Protein AF-A0A2D4FRK0-F1 (afdb_monomer_lite)

Organism: Micrurus corallinus (NCBI:txid54390)

Radius of gyration: 29.86 Å; chains: 1; bounding box: 54×80×69 Å

InterPro domains:
  IPR005636 DTW [PF03942] (118-169)
  IPR051521 tRNA-uridine aminocarboxypropyltransferase 1/YIPF3 [PTHR15627] (81-185)

Structure (mmCIF, N/CA/C/O backbone):
data_AF-A0A2D4FRK0-F1
#
_entry.id   AF-A0A2D4FRK0-F1
#
loop_
_atom_site.group_PDB
_atom_site.id
_atom_site.type_symbol
_atom_site.label_atom_id
_atom_site.label_alt_id
_atom_site.label_comp_id
_atom_site.label_asym_id
_atom_site.label_entity_id
_atom_site.label_seq_id
_atom_site.pdbx_PDB_ins_code
_atom_site.Cartn_x
_atom_site.Cartn_y
_atom_site.Cartn_z
_atom_site.occupancy
_atom_site.B_iso_or_equiv
_atom_site.auth_seq_id
_atom_site.auth_comp_id
_atom_site.auth_asym_id
_atom_site.auth_atom_id
_atom_site.pdbx_PDB_model_num
ATOM 1 N N . VAL A 1 1 ? 25.980 -16.949 -34.218 1.00 42.03 1 VAL A N 1
ATOM 2 C CA . VAL A 1 1 ? 26.109 -15.859 -33.224 1.00 42.03 1 VAL A CA 1
ATOM 3 C C . VAL A 1 1 ? 25.152 -16.183 -32.094 1.00 42.03 1 VAL A C 1
ATOM 5 O O . VAL A 1 1 ? 23.954 -16.253 -32.327 1.00 42.03 1 VAL A O 1
ATOM 8 N N . HIS A 1 2 ? 25.694 -16.571 -30.943 1.00 32.00 2 HIS A N 1
ATOM 9 C CA . HIS A 1 2 ? 24.923 -16.976 -29.770 1.00 32.00 2 HIS A CA 1
ATOM 10 C C . HIS A 1 2 ? 24.373 -15.746 -29.040 1.00 32.00 2 HIS A C 1
ATOM 12 O O . HIS A 1 2 ? 25.085 -14.759 -28.890 1.00 32.00 2 HIS A O 1
ATOM 18 N N . GLY A 1 3 ? 23.139 -15.835 -28.549 1.00 37.16 3 GLY A N 1
ATOM 19 C CA . GLY A 1 3 ? 22.528 -14.849 -27.659 1.00 37.16 3 GLY A CA 1
ATOM 20 C C . GLY A 1 3 ? 21.412 -15.520 -26.872 1.00 37.16 3 GLY A C 1
ATOM 21 O O . GLY A 1 3 ? 20.252 -15.451 -27.256 1.00 37.16 3 GLY A O 1
ATOM 22 N N . GLY A 1 4 ? 21.794 -16.274 -25.839 1.00 30.88 4 GLY A N 1
ATOM 23 C CA . GLY A 1 4 ? 20.874 -17.029 -24.996 1.00 30.88 4 GLY A CA 1
ATOM 24 C C . GLY A 1 4 ? 20.054 -16.113 -24.090 1.00 30.88 4 GLY A C 1
ATOM 25 O O . GLY A 1 4 ? 20.612 -15.380 -23.277 1.00 30.88 4 GLY A O 1
ATOM 26 N N . GLY A 1 5 ? 18.730 -16.196 -24.208 1.00 33.09 5 GLY A N 1
ATOM 27 C CA . GLY A 1 5 ? 17.807 -15.724 -23.182 1.00 33.09 5 GLY A CA 1
ATOM 28 C C . GLY A 1 5 ? 17.840 -16.685 -21.995 1.00 33.09 5 GLY A C 1
ATOM 29 O O . GLY A 1 5 ? 17.686 -17.894 -22.165 1.00 33.09 5 GLY A O 1
ATOM 30 N N . ALA A 1 6 ? 18.081 -16.162 -20.796 1.00 38.69 6 ALA A N 1
ATOM 31 C CA . ALA A 1 6 ? 18.015 -16.944 -19.569 1.00 38.69 6 ALA A CA 1
ATOM 32 C C . ALA A 1 6 ? 16.543 -17.210 -19.194 1.00 38.69 6 ALA A C 1
ATOM 34 O O . ALA A 1 6 ? 15.786 -16.250 -19.040 1.00 38.69 6 ALA A O 1
ATOM 35 N N . PRO A 1 7 ? 16.113 -18.469 -18.999 1.00 43.44 7 PRO A N 1
ATOM 36 C CA . PRO A 1 7 ? 14.803 -18.758 -18.436 1.00 43.44 7 PRO A CA 1
ATOM 37 C C . PRO A 1 7 ? 14.861 -18.740 -16.899 1.00 43.44 7 PRO A C 1
ATOM 39 O O . PRO A 1 7 ? 15.736 -19.346 -16.277 1.00 43.44 7 PRO A O 1
ATOM 42 N N . CYS A 1 8 ? 13.896 -18.066 -16.270 1.00 37.34 8 CYS A N 1
ATOM 43 C CA . CYS A 1 8 ? 13.676 -18.110 -14.823 1.00 37.34 8 CYS A CA 1
ATOM 44 C C . CYS A 1 8 ? 13.101 -19.479 -14.417 1.00 37.34 8 CYS A C 1
ATOM 46 O O . CYS A 1 8 ? 11.891 -19.705 -14.457 1.00 37.34 8 CYS A O 1
ATOM 48 N N . SER A 1 9 ? 13.974 -20.407 -14.026 1.00 42.53 9 SER A N 1
ATOM 49 C CA . SER A 1 9 ? 13.608 -21.773 -13.637 1.00 42.53 9 SER A CA 1
ATOM 50 C C . SER A 1 9 ? 12.906 -21.842 -12.276 1.00 42.53 9 SER A C 1
ATOM 52 O O . SER A 1 9 ? 13.452 -21.440 -11.247 1.00 42.53 9 SER A O 1
ATOM 54 N N . ARG A 1 10 ? 11.711 -22.445 -12.254 1.00 42.16 10 ARG A N 1
ATOM 55 C CA . ARG A 1 10 ? 11.038 -22.944 -11.045 1.00 42.16 10 ARG A CA 1
ATOM 56 C C . ARG A 1 10 ? 11.511 -24.370 -10.717 1.00 42.16 10 ARG A C 1
ATOM 58 O O . ARG A 1 10 ? 11.400 -25.254 -11.556 1.00 42.16 10 ARG A O 1
ATOM 65 N N . GLY A 1 11 ? 11.881 -24.601 -9.452 1.00 34.00 11 GLY A N 1
ATOM 66 C CA . GLY A 1 11 ? 11.721 -25.889 -8.756 1.00 34.00 11 GLY A CA 1
ATOM 67 C C . GLY A 1 11 ? 12.973 -26.759 -8.552 1.00 34.00 11 GLY A C 1
ATOM 68 O O . GLY A 1 11 ? 13.731 -27.010 -9.479 1.00 34.00 11 GLY A O 1
ATOM 69 N N . GLY A 1 12 ? 13.124 -27.309 -7.335 1.00 30.47 12 GLY A N 1
ATOM 70 C CA . GLY A 1 12 ? 13.925 -28.522 -7.101 1.00 30.47 12 GLY A CA 1
ATOM 71 C C . GLY A 1 12 ? 14.739 -28.562 -5.806 1.00 30.47 12 GLY A C 1
ATOM 72 O O . GLY A 1 12 ? 15.803 -27.967 -5.708 1.00 30.47 12 GLY A O 1
ATOM 73 N N . ARG A 1 13 ? 14.260 -29.332 -4.822 1.00 41.91 13 ARG A N 1
ATOM 74 C CA . ARG A 1 13 ? 14.912 -29.628 -3.533 1.00 41.91 13 ARG A CA 1
ATOM 75 C C . ARG A 1 13 ? 16.250 -30.353 -3.727 1.00 41.91 13 ARG A C 1
ATOM 77 O O . ARG A 1 13 ? 16.292 -31.344 -4.449 1.00 41.91 13 ARG A O 1
ATOM 84 N N . ARG A 1 14 ? 17.280 -29.990 -2.953 1.00 37.75 14 ARG A N 1
ATOM 85 C CA . ARG A 1 14 ? 18.375 -30.906 -2.580 1.00 37.75 14 ARG A CA 1
ATOM 86 C C . ARG A 1 14 ? 18.745 -30.734 -1.105 1.00 37.75 14 ARG A C 1
ATOM 88 O O . ARG A 1 14 ? 19.059 -29.641 -0.653 1.00 37.75 14 ARG A O 1
ATOM 95 N N . ARG A 1 15 ? 18.670 -31.847 -0.367 1.00 38.44 15 ARG A N 1
ATOM 96 C CA . ARG A 1 15 ? 19.315 -32.065 0.935 1.00 38.44 15 ARG A CA 1
ATOM 97 C C . ARG A 1 15 ? 20.827 -32.210 0.720 1.00 38.44 15 ARG A C 1
ATOM 99 O O . ARG A 1 15 ? 21.209 -32.951 -0.179 1.00 38.44 15 ARG A O 1
ATOM 106 N N . ALA A 1 16 ? 21.640 -31.626 1.598 1.00 33.53 16 ALA A N 1
ATOM 107 C CA . ALA A 1 16 ? 22.938 -32.163 2.034 1.00 33.53 16 ALA A CA 1
ATOM 108 C C . ALA A 1 16 ? 23.371 -31.401 3.307 1.00 33.53 16 ALA A C 1
ATOM 110 O O . ALA A 1 16 ? 23.399 -30.178 3.301 1.00 33.53 16 ALA A O 1
ATOM 111 N N . ILE A 1 17 ? 23.351 -32.059 4.469 1.00 40.22 17 ILE A N 1
ATOM 112 C CA . ILE A 1 17 ? 24.496 -32.650 5.198 1.00 40.22 17 ILE A CA 1
ATOM 113 C C . ILE A 1 17 ? 25.170 -31.637 6.141 1.00 40.22 17 ILE A C 1
ATOM 115 O O . ILE A 1 17 ? 25.718 -30.619 5.739 1.00 40.22 17 ILE A O 1
ATOM 119 N N . LEU A 1 18 ? 25.070 -31.969 7.432 1.00 35.56 18 LEU A N 1
ATOM 120 C CA . LEU A 1 18 ? 25.587 -31.254 8.593 1.00 35.56 18 LEU A CA 1
ATOM 121 C C . LEU A 1 18 ? 27.119 -31.175 8.584 1.00 35.56 18 LEU A C 1
ATOM 123 O O . LEU A 1 18 ? 27.783 -32.208 8.607 1.00 35.56 18 LEU A O 1
ATOM 127 N N . ALA A 1 19 ? 27.663 -29.965 8.712 1.00 39.03 19 ALA A N 1
ATOM 128 C CA . ALA A 1 19 ? 29.008 -29.737 9.232 1.00 39.03 19 ALA A CA 1
ATOM 129 C C . ALA A 1 19 ? 28.882 -29.052 10.603 1.00 39.03 19 ALA A C 1
ATOM 131 O O . ALA A 1 19 ? 28.401 -27.924 10.713 1.00 39.03 19 ALA A O 1
ATOM 132 N N . ARG A 1 20 ? 29.250 -29.776 11.668 1.00 38.97 20 ARG A N 1
ATOM 133 C CA . ARG A 1 20 ? 29.278 -29.285 13.053 1.00 38.97 20 ARG A CA 1
ATOM 134 C C . ARG A 1 20 ? 30.524 -28.412 13.243 1.00 38.97 20 ARG A C 1
ATOM 136 O O . ARG A 1 20 ? 31.629 -28.938 13.279 1.00 38.97 20 ARG A O 1
ATOM 143 N N . GLY A 1 21 ? 30.343 -27.098 13.367 1.00 37.66 21 GLY A N 1
ATOM 144 C CA . GLY A 1 21 ? 31.362 -26.179 13.891 1.00 37.66 21 GLY A CA 1
ATOM 145 C C . GLY A 1 21 ? 31.253 -26.048 15.421 1.00 37.66 21 GLY A C 1
ATOM 146 O O . GLY A 1 21 ? 30.155 -26.230 15.956 1.00 37.66 21 GLY A O 1
ATOM 147 N N . PRO A 1 22 ? 32.352 -25.766 16.145 1.00 42.38 22 PRO A N 1
ATOM 148 C CA . PRO A 1 22 ? 32.356 -25.762 17.604 1.00 42.38 22 PRO A CA 1
ATOM 149 C C . PRO A 1 22 ? 31.582 -24.574 18.190 1.00 42.38 22 PRO A C 1
ATOM 151 O O . PRO A 1 22 ? 31.567 -23.466 17.649 1.00 42.38 22 PRO A O 1
ATOM 154 N N . ALA A 1 23 ? 30.934 -24.844 19.324 1.00 38.03 23 ALA A N 1
ATOM 155 C CA . ALA A 1 23 ? 30.128 -23.914 20.097 1.00 38.03 23 ALA A CA 1
ATOM 156 C C . ALA A 1 23 ? 30.960 -22.706 20.554 1.00 38.03 23 ALA A C 1
ATOM 158 O O . ALA A 1 23 ? 31.943 -22.844 21.278 1.00 38.03 23 ALA A O 1
ATOM 159 N N . ARG A 1 24 ? 30.551 -21.504 20.135 1.00 41.31 24 ARG A N 1
ATOM 160 C CA . ARG A 1 24 ? 31.150 -20.249 20.590 1.00 41.31 24 ARG A CA 1
ATOM 161 C C . ARG A 1 24 ? 30.510 -19.854 21.916 1.00 41.31 24 ARG A C 1
ATOM 163 O O . ARG A 1 24 ? 29.337 -19.489 21.978 1.00 41.31 24 ARG A O 1
ATOM 170 N N . GLU A 1 25 ? 31.303 -19.984 22.964 1.00 36.41 25 GLU A N 1
ATOM 171 C CA . GLU A 1 25 ? 30.957 -19.708 24.349 1.00 36.41 25 GLU A CA 1
ATOM 172 C C . GLU A 1 25 ? 30.476 -18.262 24.545 1.00 36.41 25 GLU A C 1
ATOM 174 O O . GLU A 1 25 ? 31.080 -17.294 24.069 1.00 36.41 25 GLU A O 1
ATOM 179 N N . ARG A 1 26 ? 29.329 -18.133 25.217 1.00 37.47 26 ARG A N 1
ATOM 180 C CA . ARG A 1 26 ? 28.663 -16.865 25.516 1.00 37.47 26 ARG A CA 1
ATOM 181 C C . ARG A 1 26 ? 29.446 -16.143 26.613 1.00 37.47 26 ARG A C 1
ATOM 183 O O . ARG A 1 26 ? 29.398 -16.552 27.767 1.00 37.47 26 ARG A O 1
ATOM 190 N N . ARG A 1 27 ? 30.131 -15.046 26.275 1.00 39.50 27 ARG A N 1
ATOM 191 C CA . ARG A 1 27 ? 30.640 -14.095 27.278 1.00 39.50 27 ARG A CA 1
ATOM 192 C C . ARG A 1 27 ? 29.516 -13.150 27.723 1.00 39.50 27 ARG A C 1
ATOM 194 O O . ARG A 1 27 ? 28.877 -12.556 26.853 1.00 39.50 27 ARG A O 1
ATOM 201 N N . PRO A 1 28 ? 29.297 -12.953 29.034 1.00 39.94 28 PRO A N 1
ATOM 202 C CA . PRO A 1 28 ? 28.416 -11.907 29.537 1.00 39.94 28 PRO A CA 1
ATOM 203 C C . PRO A 1 28 ? 29.107 -10.542 29.411 1.00 39.94 28 PRO A C 1
ATOM 205 O O . PRO A 1 28 ? 30.157 -10.312 30.009 1.00 39.94 28 PRO A O 1
ATOM 208 N N . CYS A 1 29 ? 28.517 -9.617 28.654 1.00 38.78 29 CYS A N 1
ATOM 209 C CA . CYS A 1 29 ? 28.892 -8.206 28.709 1.00 38.78 29 CYS A CA 1
ATOM 210 C C . CYS A 1 29 ? 28.167 -7.548 29.885 1.00 38.78 29 CYS A C 1
ATOM 212 O O . CYS A 1 29 ? 27.071 -7.021 29.732 1.00 38.78 29 CYS A O 1
ATOM 214 N N . ASN A 1 30 ? 28.800 -7.577 31.057 1.00 40.31 30 ASN A N 1
ATOM 215 C CA . ASN A 1 30 ? 28.496 -6.651 32.138 1.00 40.31 30 ASN A CA 1
ATOM 216 C C . ASN A 1 30 ? 29.380 -5.412 31.930 1.00 40.31 30 ASN A C 1
ATOM 218 O O . ASN A 1 30 ? 30.581 -5.452 32.197 1.00 40.31 30 ASN A O 1
ATOM 222 N N . ARG A 1 31 ? 28.824 -4.338 31.365 1.00 40.59 31 ARG A N 1
ATOM 223 C CA . ARG A 1 31 ? 29.500 -3.037 31.312 1.00 40.59 31 ARG A CA 1
ATOM 224 C C . ARG A 1 31 ? 28.503 -1.949 31.664 1.00 40.59 31 ARG A C 1
ATOM 226 O O . ARG A 1 31 ? 27.799 -1.421 30.811 1.00 40.59 31 ARG A O 1
ATOM 233 N N . SER A 1 32 ? 28.460 -1.659 32.954 1.00 39.03 32 SER A N 1
ATOM 234 C CA . SER A 1 32 ? 27.875 -0.467 33.546 1.00 39.03 32 SER A CA 1
ATOM 235 C C . SER A 1 32 ? 28.422 0.765 32.815 1.00 39.03 32 SER A C 1
ATOM 237 O O . SER A 1 32 ? 29.628 1.020 32.848 1.00 39.03 32 SER A O 1
ATOM 239 N N . LEU A 1 33 ? 27.557 1.501 32.114 1.00 41.84 33 LEU A N 1
ATOM 240 C CA . LEU A 1 33 ? 27.869 2.849 31.644 1.00 41.84 33 LEU A CA 1
ATOM 241 C C . LEU A 1 33 ? 27.748 3.806 32.841 1.00 41.84 33 LEU A C 1
ATOM 243 O O . LEU A 1 33 ? 26.679 3.852 33.450 1.00 41.84 33 LEU A O 1
ATOM 247 N N . PRO A 1 34 ? 28.786 4.584 33.185 1.00 41.75 34 PRO A N 1
ATOM 248 C CA . PRO A 1 34 ? 28.622 5.693 34.106 1.00 41.75 34 PRO A CA 1
ATOM 249 C C . PRO A 1 34 ? 27.876 6.842 33.415 1.00 41.75 34 PRO A C 1
ATOM 251 O O . PRO A 1 34 ? 28.152 7.198 32.268 1.00 41.75 34 PRO A O 1
ATOM 254 N N . HIS A 1 35 ? 26.919 7.403 34.150 1.00 37.47 35 HIS A N 1
ATOM 255 C CA . HIS A 1 35 ? 26.173 8.607 33.816 1.00 37.47 35 HIS A CA 1
ATOM 256 C C . HIS A 1 35 ? 27.123 9.773 33.498 1.00 37.47 35 HIS A C 1
ATOM 258 O O . HIS A 1 35 ? 27.886 10.216 34.354 1.00 37.47 35 HIS A O 1
ATOM 264 N N . LEU A 1 36 ? 27.044 10.297 32.274 1.00 36.97 36 LEU A N 1
ATOM 265 C CA . LEU A 1 36 ? 27.596 11.601 31.920 1.00 36.97 36 LEU A CA 1
ATOM 266 C C . LEU A 1 36 ? 26.612 12.675 32.395 1.00 36.97 36 LEU A C 1
ATOM 268 O O . LEU A 1 36 ? 25.530 12.840 31.836 1.00 36.97 36 LEU A O 1
ATOM 272 N N . HIS A 1 37 ? 26.993 13.368 33.464 1.00 41.59 37 HIS A N 1
ATOM 273 C CA . HIS A 1 37 ? 26.375 14.616 33.897 1.00 41.59 37 HIS A CA 1
ATOM 274 C C . HIS A 1 37 ? 26.663 15.712 32.851 1.00 41.59 37 HIS A C 1
ATOM 276 O O . HIS A 1 37 ? 27.805 15.805 32.394 1.00 41.59 37 HIS A O 1
ATOM 282 N N . PRO A 1 38 ? 25.693 16.568 32.486 1.00 40.41 38 PRO A N 1
ATOM 283 C CA . PRO A 1 38 ? 25.978 17.777 31.725 1.00 40.41 38 PRO A CA 1
ATOM 284 C C . PRO A 1 38 ? 26.815 18.720 32.591 1.00 40.41 38 PRO A C 1
ATOM 286 O O . PRO A 1 38 ? 26.399 19.118 33.680 1.00 40.41 38 PRO A O 1
ATOM 289 N N . SER A 1 39 ? 28.007 19.056 32.115 1.00 39.25 39 SER A N 1
ATOM 290 C CA . SER A 1 39 ? 28.832 20.128 32.651 1.00 39.25 39 SER A CA 1
ATOM 291 C C . SER A 1 39 ? 28.091 21.458 32.506 1.00 39.25 39 SER A C 1
ATOM 293 O O . SER A 1 39 ? 27.778 21.899 31.401 1.00 39.25 39 SER A O 1
ATOM 295 N N . SER A 1 40 ? 27.800 22.092 33.640 1.00 43.66 40 SER A N 1
ATOM 296 C CA . SER A 1 40 ? 27.302 23.463 33.716 1.00 43.66 40 SER A CA 1
ATOM 297 C C . SER A 1 40 ? 28.264 24.424 32.997 1.00 43.66 40 SER A C 1
ATOM 299 O O . SER A 1 40 ? 29.479 24.289 33.168 1.00 43.66 40 SER A O 1
ATOM 301 N N . PRO A 1 41 ? 27.775 25.410 32.227 1.00 45.56 41 PRO A N 1
ATOM 302 C CA . PRO A 1 41 ? 28.634 26.467 31.707 1.00 45.56 41 PRO A CA 1
ATOM 303 C C . PRO A 1 41 ? 29.147 27.351 32.861 1.00 45.56 41 PRO A C 1
ATOM 305 O O . PRO A 1 41 ? 28.403 27.596 33.817 1.00 45.56 41 PRO A O 1
ATOM 308 N N . PRO A 1 42 ? 30.399 27.841 32.804 1.00 43.09 42 PRO A N 1
ATOM 309 C CA . PRO A 1 42 ? 30.907 28.775 33.799 1.00 43.09 42 PRO A CA 1
ATOM 310 C C . PRO A 1 42 ? 30.145 30.102 33.706 1.00 43.09 42 PRO A C 1
ATOM 312 O O . PRO A 1 42 ? 29.922 30.632 32.616 1.00 43.09 42 PRO A O 1
ATOM 315 N N . ALA A 1 43 ? 29.743 30.639 34.857 1.00 44.12 43 ALA A N 1
ATOM 316 C CA . ALA A 1 43 ? 29.145 31.963 34.951 1.00 44.12 43 ALA A CA 1
ATOM 317 C C . ALA A 1 43 ? 30.188 33.039 34.588 1.00 44.12 43 ALA A C 1
ATOM 319 O O . ALA A 1 43 ? 31.262 33.046 35.196 1.00 44.12 43 ALA A O 1
ATOM 320 N N . PRO A 1 44 ? 29.906 33.962 33.650 1.00 48.19 44 PRO A N 1
ATOM 321 C CA . PRO A 1 44 ? 30.744 35.131 33.457 1.00 48.19 44 PRO A CA 1
ATOM 322 C C . PRO A 1 44 ? 30.405 36.175 34.525 1.00 48.19 44 PRO A C 1
ATOM 324 O O . PRO A 1 44 ? 29.292 36.692 34.613 1.00 48.19 44 PRO A O 1
ATOM 327 N N . ASN A 1 45 ? 31.399 36.466 35.350 1.00 48.78 45 ASN A N 1
ATOM 328 C CA . ASN A 1 45 ? 31.503 37.696 36.112 1.00 48.78 45 ASN A CA 1
ATOM 329 C C . ASN A 1 45 ? 31.783 38.886 35.173 1.00 48.78 45 ASN A C 1
ATOM 331 O O . ASN A 1 45 ? 32.361 38.715 34.104 1.00 48.78 45 ASN A O 1
ATOM 335 N N . ALA A 1 46 ? 31.428 40.083 35.648 1.00 44.19 46 ALA A N 1
ATOM 336 C CA . ALA A 1 46 ? 31.732 41.421 35.123 1.00 44.19 46 ALA A CA 1
ATOM 337 C C . ALA A 1 46 ? 30.540 42.173 34.511 1.00 44.19 46 ALA A C 1
ATOM 339 O O . ALA A 1 46 ? 30.137 42.026 33.357 1.00 44.19 46 ALA A O 1
ATOM 340 N N . GLU A 1 47 ? 30.019 43.041 35.367 1.00 52.09 47 GLU A N 1
ATOM 341 C CA . GLU A 1 47 ? 29.095 44.126 35.104 1.00 52.09 47 GLU A CA 1
ATOM 342 C C . GLU A 1 47 ? 29.746 45.194 34.198 1.00 52.09 47 GLU A C 1
ATOM 344 O O . GLU A 1 47 ? 30.951 45.431 34.260 1.00 52.09 47 GLU A O 1
ATOM 349 N N . SER A 1 48 ? 28.917 45.890 33.407 1.00 62.41 48 SER A N 1
ATOM 350 C CA . SER A 1 48 ? 29.198 47.145 32.671 1.00 62.41 48 SER A CA 1
ATOM 351 C C . SER A 1 48 ? 29.966 47.096 31.330 1.00 62.41 48 SER A C 1
ATOM 353 O O . SER A 1 48 ? 30.971 47.771 31.140 1.00 62.41 48 SER A O 1
ATOM 355 N N . GLY A 1 49 ? 29.416 46.401 30.323 1.00 57.19 49 GLY A N 1
ATOM 356 C CA . GLY A 1 49 ? 29.836 46.546 28.917 1.00 57.19 49 GLY A CA 1
ATOM 357 C C . GLY A 1 49 ? 28.663 46.767 27.937 1.00 57.19 49 GLY A C 1
ATOM 358 O O . GLY A 1 49 ? 27.544 46.350 28.245 1.00 57.19 49 GLY A O 1
ATOM 359 N N . PRO A 1 50 ? 28.886 47.361 26.739 1.00 57.84 50 PRO A N 1
ATOM 360 C CA . PRO A 1 50 ? 27.850 47.589 25.710 1.00 57.84 50 PRO A CA 1
ATOM 361 C C . PRO A 1 50 ? 27.109 46.311 25.279 1.00 57.84 50 PRO A C 1
ATOM 363 O O . PRO A 1 50 ? 25.934 46.346 24.914 1.00 57.84 50 PRO A O 1
ATOM 366 N N . TRP A 1 51 ? 27.781 45.163 25.391 1.00 51.84 51 TRP A N 1
ATOM 367 C CA . TRP A 1 51 ? 27.233 43.837 25.113 1.00 51.84 51 TRP A CA 1
ATOM 368 C C . TRP A 1 51 ? 26.076 43.450 26.054 1.00 51.84 51 TRP A C 1
ATOM 370 O O . TRP A 1 51 ? 25.180 42.715 25.648 1.00 51.84 51 TRP A O 1
ATOM 380 N N . ALA A 1 52 ? 26.032 43.979 27.284 1.00 60.53 52 ALA A N 1
ATOM 381 C CA . ALA A 1 52 ? 24.959 43.692 28.238 1.00 60.53 52 ALA A CA 1
ATOM 382 C C . ALA A 1 52 ? 23.630 44.351 27.828 1.00 60.53 52 ALA A C 1
ATOM 384 O O . ALA A 1 52 ? 22.557 43.820 28.116 1.00 60.53 52 ALA A O 1
ATOM 385 N N . LEU A 1 53 ? 23.688 45.496 27.139 1.00 67.00 53 LEU A N 1
ATOM 386 C CA . LEU A 1 53 ? 22.517 46.159 26.560 1.00 67.00 53 LEU A CA 1
ATOM 387 C C . LEU A 1 53 ? 21.990 45.388 25.346 1.00 67.00 53 LEU A C 1
ATOM 389 O O . LEU A 1 53 ? 20.784 45.182 25.247 1.00 67.00 53 LEU A O 1
ATOM 393 N N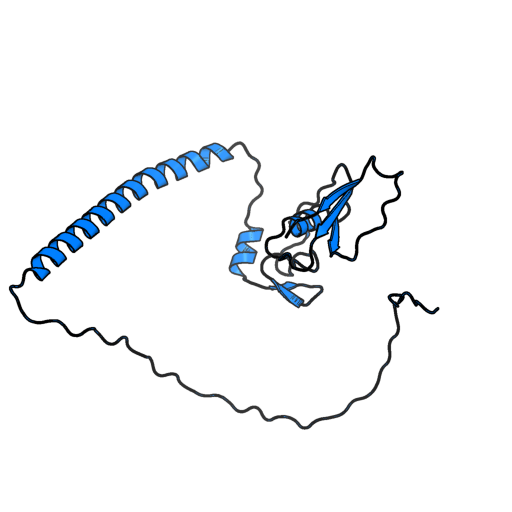 . LEU A 1 54 ? 22.885 44.893 24.486 1.00 65.00 54 LEU A N 1
ATOM 394 C CA . LEU A 1 54 ? 22.516 44.054 23.342 1.00 65.00 54 LEU A CA 1
ATOM 395 C C . LEU A 1 54 ? 21.885 42.729 23.790 1.00 65.00 54 LEU A C 1
ATOM 397 O O . LEU A 1 54 ? 20.800 42.397 23.324 1.00 65.00 54 LEU A O 1
ATOM 401 N N 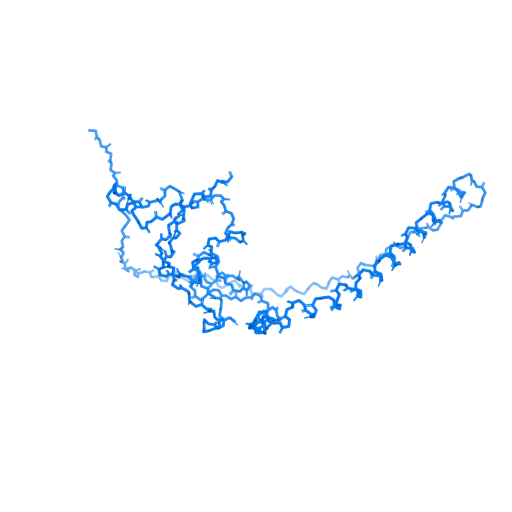. CYS A 1 55 ? 22.464 42.054 24.790 1.00 61.03 55 CYS A N 1
ATOM 402 C CA . CYS A 1 55 ? 21.861 40.863 25.398 1.00 61.03 55 CYS A CA 1
ATOM 403 C C . CYS A 1 55 ? 20.466 41.149 25.974 1.00 61.03 55 CYS A C 1
ATOM 405 O O . CYS A 1 55 ? 19.547 40.356 25.794 1.00 61.03 55 CYS A O 1
ATOM 407 N N . LYS A 1 56 ? 20.265 42.287 26.654 1.00 74.00 56 LYS A N 1
ATOM 408 C CA . LYS A 1 56 ? 18.944 42.657 27.195 1.00 74.00 56 LYS A CA 1
ATOM 409 C C . LYS A 1 56 ? 17.916 42.926 26.093 1.00 74.00 56 LYS A C 1
ATOM 411 O O . LYS A 1 56 ? 16.762 42.535 26.254 1.00 74.00 56 LYS A O 1
ATOM 416 N N . ILE A 1 57 ? 18.315 43.565 24.992 1.00 75.06 57 ILE A N 1
ATOM 417 C CA . ILE A 1 57 ? 17.443 43.815 23.834 1.00 75.06 57 ILE A CA 1
ATOM 418 C C . ILE A 1 57 ? 17.063 42.493 23.161 1.00 75.06 57 ILE A C 1
ATOM 420 O O . ILE A 1 57 ? 15.885 42.259 22.904 1.00 75.06 57 ILE A O 1
ATOM 424 N N . GLU A 1 58 ? 18.026 41.599 22.956 1.00 69.75 58 GLU A N 1
ATOM 425 C CA . GLU A 1 58 ? 17.811 40.296 22.324 1.00 69.75 58 GLU A CA 1
ATOM 426 C C . GLU A 1 58 ? 16.955 39.363 23.193 1.00 69.75 58 GLU A C 1
ATOM 428 O O . GLU A 1 58 ? 16.056 38.687 22.692 1.00 69.75 58 GLU A O 1
ATOM 433 N N . ILE A 1 59 ? 17.145 39.387 24.518 1.00 76.31 59 ILE A N 1
ATOM 434 C CA . ILE A 1 59 ? 16.276 38.683 25.471 1.00 76.31 59 ILE A CA 1
ATOM 435 C C . ILE A 1 59 ? 14.852 39.247 25.416 1.00 76.31 59 ILE A C 1
ATOM 437 O O . ILE A 1 59 ? 13.898 38.471 25.404 1.00 76.31 59 ILE A O 1
ATOM 441 N N . LYS A 1 60 ? 14.686 40.574 25.348 1.00 78.25 60 LYS A N 1
ATOM 442 C CA . LYS A 1 60 ? 13.364 41.213 25.306 1.00 78.25 60 LYS A CA 1
ATOM 443 C C . LYS A 1 60 ? 12.636 40.932 23.988 1.00 78.25 60 LYS A C 1
ATOM 445 O O . LYS A 1 60 ? 11.477 40.536 24.029 1.00 78.25 60 LYS A O 1
ATOM 450 N N . MET A 1 61 ? 13.328 41.017 22.848 1.00 69.50 61 MET A N 1
ATOM 451 C CA . MET A 1 61 ? 12.784 40.621 21.543 1.00 69.50 61 MET A CA 1
ATOM 452 C C . MET A 1 61 ? 12.407 39.135 21.516 1.00 69.50 61 MET A C 1
ATOM 454 O O . MET A 1 61 ? 11.318 38.800 21.065 1.00 69.50 61 MET A O 1
ATOM 458 N N . ASN A 1 62 ? 13.237 38.240 22.063 1.00 68.75 62 ASN A N 1
ATOM 459 C CA . ASN A 1 62 ? 12.910 36.812 22.148 1.00 68.75 62 ASN A CA 1
ATOM 460 C C . ASN A 1 62 ? 11.734 36.518 23.091 1.00 68.75 62 ASN A C 1
ATOM 462 O O . ASN A 1 62 ? 10.946 35.611 22.825 1.00 68.75 62 ASN A O 1
ATOM 466 N N . GLN A 1 63 ? 11.585 37.267 24.186 1.00 71.25 63 GLN A N 1
ATOM 467 C CA . GLN A 1 63 ? 10.426 37.158 25.077 1.00 71.25 63 GLN A CA 1
ATOM 468 C C . GLN A 1 63 ? 9.141 37.657 24.409 1.00 71.25 63 GLN A C 1
ATOM 470 O O . GLN A 1 63 ? 8.088 37.054 24.593 1.00 71.25 63 GLN A O 1
ATOM 475 N N . GLU A 1 64 ? 9.220 38.728 23.624 1.00 71.06 64 GLU A N 1
ATOM 476 C CA . GLU A 1 64 ? 8.078 39.304 22.911 1.00 71.06 64 GLU A CA 1
ATOM 477 C C . GLU A 1 64 ? 7.652 38.427 21.727 1.00 71.06 64 GLU A C 1
ATOM 479 O O . GLU A 1 64 ? 6.468 38.144 21.566 1.00 71.06 64 GLU A O 1
ATOM 484 N N . MET A 1 65 ? 8.616 37.863 20.994 1.00 66.81 65 MET A N 1
ATOM 485 C CA . MET A 1 65 ? 8.371 36.836 19.975 1.00 66.81 65 MET A CA 1
ATOM 486 C C . MET A 1 65 ? 7.746 35.568 20.574 1.00 66.81 65 MET A C 1
ATOM 488 O O . MET A 1 65 ? 6.830 35.008 19.977 1.00 66.81 65 MET A O 1
ATOM 492 N N . LYS A 1 66 ? 8.176 35.135 21.772 1.00 66.19 66 LYS A N 1
ATOM 493 C CA . LYS A 1 66 ? 7.553 34.003 22.483 1.00 66.19 66 LYS A CA 1
ATOM 494 C C . LYS A 1 66 ? 6.116 34.301 22.917 1.00 66.19 66 LYS A C 1
ATOM 496 O O . LYS A 1 66 ? 5.242 33.485 22.656 1.00 66.19 66 LYS A O 1
ATOM 501 N N . LYS A 1 67 ? 5.853 35.476 23.498 1.00 66.81 67 LYS A N 1
ATOM 502 C CA . LYS A 1 67 ? 4.495 35.887 23.904 1.00 66.81 67 LYS A CA 1
ATOM 503 C C . LYS A 1 67 ? 3.546 36.029 22.711 1.00 66.81 67 LYS A C 1
ATOM 505 O O . LYS A 1 67 ? 2.393 35.615 22.791 1.00 66.81 67 LYS A O 1
ATOM 510 N N . ASN A 1 68 ? 4.036 36.568 21.595 1.00 61.59 68 ASN A N 1
ATOM 511 C CA . ASN A 1 68 ? 3.247 36.706 20.372 1.00 61.59 68 ASN A CA 1
ATOM 512 C C . ASN A 1 68 ? 2.971 35.342 19.712 1.00 61.59 68 ASN A C 1
ATOM 514 O O . ASN A 1 68 ? 1.869 35.134 19.210 1.00 61.59 68 ASN A O 1
ATOM 518 N N . ALA A 1 69 ? 3.912 34.390 19.771 1.00 60.00 69 ALA A N 1
ATOM 519 C CA . ALA A 1 69 ? 3.701 33.019 19.300 1.00 60.00 69 ALA A CA 1
ATOM 520 C C . ALA A 1 69 ? 2.689 32.243 20.164 1.00 60.00 69 ALA A C 1
ATOM 522 O O . ALA A 1 69 ? 1.832 31.555 19.617 1.00 60.00 69 ALA A O 1
ATOM 523 N N . GLU A 1 70 ? 2.741 32.389 21.491 1.00 62.72 70 GLU A N 1
ATOM 524 C CA . GLU A 1 70 ? 1.794 31.751 22.419 1.00 62.72 70 GLU A CA 1
ATOM 525 C C . GLU A 1 70 ? 0.357 32.285 22.244 1.00 62.72 70 GLU A C 1
ATOM 527 O O . GLU A 1 70 ? -0.605 31.517 22.319 1.00 62.72 70 GLU A O 1
ATOM 532 N N . CYS A 1 71 ? 0.192 33.579 21.941 1.00 55.00 71 CYS A N 1
ATOM 533 C CA . CYS A 1 71 ? -1.116 34.188 21.668 1.00 55.00 71 CYS A CA 1
ATOM 534 C C . CYS A 1 71 ? -1.721 33.699 20.337 1.00 55.00 71 CYS A C 1
ATOM 536 O O . CYS A 1 71 ? -2.880 33.285 20.303 1.00 55.00 71 CYS A O 1
ATOM 538 N N . LEU A 1 72 ? -0.920 33.656 19.263 1.00 55.66 72 LEU A N 1
ATOM 539 C CA . LEU A 1 72 ? -1.362 33.192 17.940 1.00 55.66 72 LEU A CA 1
ATOM 540 C C . LEU A 1 72 ? -1.686 31.685 17.944 1.00 55.66 72 LEU A C 1
ATOM 542 O O . LEU A 1 72 ? -2.696 31.256 17.393 1.00 55.66 72 LEU A O 1
ATOM 546 N N . GLN A 1 73 ? -0.897 30.884 18.671 1.00 57.69 73 GLN A N 1
ATOM 547 C CA . GLN A 1 73 ? -1.162 29.454 18.876 1.00 57.69 73 GLN A CA 1
ATOM 548 C C . GLN A 1 73 ? -2.465 29.196 19.644 1.00 57.69 73 GLN A C 1
ATOM 550 O O . GLN A 1 73 ? -3.163 28.224 19.361 1.00 57.69 73 GLN A O 1
ATOM 555 N N . SER A 1 74 ? -2.822 30.052 20.602 1.00 54.62 74 SER A N 1
ATOM 556 C CA . SER A 1 74 ? -4.022 29.861 21.428 1.00 54.62 74 SER A CA 1
ATOM 557 C C . SER A 1 74 ? -5.320 30.182 20.677 1.00 54.62 74 SER A C 1
ATOM 559 O O . SER A 1 74 ? -6.356 29.577 20.954 1.00 54.62 74 SER A O 1
ATOM 561 N N . GLN A 1 75 ? -5.270 31.108 19.716 1.00 56.53 75 GLN A N 1
ATOM 562 C CA . GLN A 1 75 ? -6.446 31.571 18.977 1.00 56.53 75 GLN A CA 1
ATOM 563 C C . GLN A 1 75 ? -6.783 30.667 17.777 1.00 56.53 75 GLN A C 1
ATOM 565 O O . GLN A 1 75 ? -7.957 30.382 17.540 1.00 56.53 75 GLN A O 1
ATOM 570 N N . ASP A 1 76 ? -5.769 30.128 17.094 1.00 57.47 76 ASP A N 1
ATOM 571 C CA . ASP A 1 76 ? -5.963 29.248 15.934 1.00 57.47 76 ASP A CA 1
ATOM 572 C C . ASP A 1 76 ? -6.331 27.807 16.330 1.00 57.47 76 ASP A C 1
ATOM 574 O O . ASP A 1 76 ? -7.153 27.163 15.677 1.00 57.47 76 ASP A O 1
ATOM 578 N N . THR A 1 77 ? -5.793 27.290 17.440 1.00 59.72 77 THR A N 1
ATOM 579 C CA . THR A 1 77 ? -5.986 25.878 17.828 1.00 59.72 77 THR A CA 1
ATOM 580 C C . THR A 1 77 ? -7.415 25.579 18.295 1.00 59.72 77 THR A C 1
ATOM 582 O O . THR A 1 77 ? -7.953 24.508 18.012 1.00 59.72 77 THR A O 1
ATOM 585 N N . LEU A 1 78 ? -8.063 26.523 18.986 1.00 62.56 78 LEU A N 1
ATOM 586 C CA . LEU A 1 78 ? -9.416 26.333 19.521 1.00 62.56 78 LEU A CA 1
ATOM 587 C C . LEU A 1 78 ? -10.476 26.448 18.411 1.00 62.56 78 LEU A C 1
ATOM 589 O O . LEU A 1 78 ? -11.393 25.632 18.352 1.00 62.56 78 LEU A O 1
ATOM 593 N N . ALA A 1 79 ? -10.297 27.385 17.474 1.00 61.16 79 ALA A N 1
ATOM 594 C CA . ALA A 1 79 ? -11.157 27.525 16.300 1.00 61.16 79 ALA A CA 1
ATOM 595 C C . ALA A 1 79 ? -11.002 26.351 15.314 1.00 61.16 79 ALA A C 1
ATOM 597 O O . ALA A 1 79 ? -12.004 25.844 14.813 1.00 61.16 79 ALA A O 1
ATOM 598 N N . MET A 1 80 ? -9.774 25.865 15.079 1.00 62.97 80 MET A N 1
ATOM 599 C CA . MET A 1 80 ? -9.541 24.682 14.240 1.00 62.97 80 MET A CA 1
ATOM 600 C C . MET A 1 80 ? -10.117 23.402 14.852 1.00 62.97 80 MET A C 1
ATOM 602 O O . MET A 1 80 ? -10.703 22.606 14.125 1.00 62.97 80 MET A O 1
ATOM 606 N N . SER A 1 81 ? -10.011 23.227 16.172 1.00 62.56 81 SER A N 1
ATOM 607 C CA . SER A 1 81 ? -10.604 22.091 16.891 1.00 62.56 81 SER A CA 1
ATOM 608 C C . SER A 1 81 ? -12.136 22.077 16.782 1.00 62.56 81 SER A C 1
ATOM 610 O O . SER A 1 81 ? -12.725 21.065 16.410 1.00 62.56 81 SER A O 1
ATOM 612 N N . MET A 1 82 ? -12.792 23.224 17.003 1.00 62.00 82 MET A N 1
ATOM 613 C CA . MET A 1 82 ? -14.257 23.322 16.927 1.00 62.00 82 MET A CA 1
ATOM 614 C C . MET A 1 82 ? -14.810 23.206 15.498 1.00 62.00 82 MET A C 1
ATOM 616 O O . MET A 1 82 ? -15.887 22.646 15.302 1.00 62.00 82 MET A O 1
ATOM 620 N N . LEU A 1 83 ? -14.088 23.702 14.488 1.00 62.72 83 LEU A N 1
ATOM 621 C CA . LEU A 1 83 ? -14.477 23.539 13.082 1.00 62.72 83 LEU A CA 1
ATOM 622 C C . LEU A 1 83 ? -14.273 22.103 12.586 1.00 62.72 83 LEU A C 1
ATOM 624 O O . LEU A 1 83 ? -15.027 21.642 11.729 1.00 62.72 83 LEU A O 1
ATOM 628 N N . GLN A 1 84 ? -13.284 21.388 13.126 1.00 59.78 84 GLN A N 1
ATOM 629 C CA . GLN A 1 84 ? -12.984 20.021 12.720 1.00 59.78 84 GLN A CA 1
ATOM 630 C C . GLN A 1 84 ? -14.079 19.032 13.132 1.00 59.78 84 GLN A C 1
ATOM 632 O O . GLN A 1 84 ? -14.411 18.170 12.324 1.00 59.78 84 GLN A O 1
ATOM 637 N N . GLU A 1 85 ? -14.676 19.181 14.318 1.00 61.34 85 GLU A N 1
ATOM 638 C CA . GLU A 1 85 ? -15.821 18.353 14.737 1.00 61.34 85 GLU A CA 1
ATOM 639 C C . GLU A 1 85 ? -16.967 18.487 13.710 1.00 61.34 85 GLU A C 1
ATOM 641 O O . GLU A 1 85 ? -17.372 17.515 13.082 1.00 61.34 85 GLU A O 1
ATOM 646 N N . THR A 1 86 ? -17.352 19.721 13.369 1.00 66.88 86 THR A N 1
ATOM 647 C CA . THR A 1 86 ? -18.517 19.983 12.495 1.00 66.88 86 THR A CA 1
ATOM 648 C C . THR A 1 86 ? -18.370 19.600 11.016 1.00 66.88 86 THR A C 1
ATOM 650 O O . THR A 1 86 ? -19.372 19.386 10.331 1.00 66.88 86 THR A O 1
ATOM 653 N N . LEU A 1 87 ? -17.144 19.500 10.487 1.00 74.25 87 LEU A N 1
ATOM 654 C CA . LEU A 1 87 ? -16.913 19.195 9.066 1.00 74.25 87 LEU A CA 1
ATOM 655 C C . LEU A 1 87 ? -17.062 17.696 8.761 1.00 74.25 87 LEU A C 1
ATOM 657 O O . LEU A 1 87 ? -17.463 17.324 7.655 1.00 74.25 87 LEU A O 1
ATOM 661 N N . PHE A 1 88 ? -16.774 16.837 9.742 1.00 72.06 88 PHE A N 1
ATOM 662 C CA . PHE A 1 88 ? -16.828 15.381 9.591 1.00 72.06 88 PHE A CA 1
ATOM 663 C C . PHE A 1 88 ? -18.103 14.741 10.149 1.00 72.06 88 PHE A C 1
ATOM 665 O O . PHE A 1 88 ? -18.337 13.567 9.874 1.00 72.06 88 PHE A O 1
ATOM 672 N N . ASP A 1 89 ? -18.959 15.506 10.829 1.00 74.50 89 ASP A N 1
ATOM 673 C CA . ASP A 1 89 ? -20.202 15.017 11.447 1.00 74.50 89 ASP A CA 1
ATOM 674 C C . ASP A 1 89 ? -21.143 14.287 10.473 1.00 74.50 89 ASP A C 1
ATOM 676 O O . ASP A 1 89 ? -21.856 13.361 10.857 1.00 74.50 89 ASP A O 1
ATOM 680 N N . ASN A 1 90 ? -21.124 14.664 9.191 1.00 83.19 90 ASN A N 1
ATOM 681 C CA . ASN A 1 90 ? -21.967 14.055 8.155 1.00 83.19 90 ASN A CA 1
ATOM 682 C C . ASN A 1 90 ? -21.263 12.937 7.360 1.00 83.19 90 ASN A C 1
ATOM 684 O O . ASN A 1 90 ? -21.852 12.370 6.439 1.00 83.19 90 ASN A O 1
ATOM 688 N N . LEU A 1 91 ? -20.000 12.625 7.670 1.00 80.56 91 LEU A N 1
ATOM 689 C CA . LEU A 1 91 ? -19.215 11.593 6.991 1.00 80.56 91 LEU A CA 1
ATOM 690 C C . LEU A 1 91 ? -19.210 10.308 7.826 1.00 80.56 91 LEU A C 1
ATOM 692 O O . LEU A 1 91 ? -18.727 10.277 8.954 1.00 80.56 91 LEU A O 1
ATOM 696 N N . CYS A 1 92 ? -19.687 9.202 7.248 1.00 82.00 92 CYS A N 1
ATOM 697 C CA . CYS A 1 92 ? -19.644 7.882 7.885 1.00 82.00 92 CYS A CA 1
ATOM 698 C C . CYS A 1 92 ? -18.223 7.286 7.855 1.00 82.00 92 CYS A C 1
ATOM 700 O O . CYS A 1 92 ? -17.951 6.314 7.147 1.00 82.00 92 CYS A O 1
ATOM 702 N N . LEU A 1 93 ? -17.292 7.883 8.601 1.00 84.88 93 LEU A N 1
ATOM 703 C CA . LEU A 1 93 ? -15.920 7.397 8.714 1.00 84.88 93 LEU A CA 1
ATOM 704 C C . LEU A 1 93 ? -15.854 6.186 9.650 1.00 84.88 93 LEU A C 1
ATOM 706 O O . LEU A 1 93 ? -16.399 6.184 10.751 1.00 84.88 93 LEU A O 1
ATOM 710 N N . THR A 1 94 ? -15.150 5.140 9.219 1.00 83.88 94 THR A N 1
ATOM 711 C CA . THR A 1 94 ? -14.878 3.985 10.084 1.00 83.88 94 THR A CA 1
ATOM 712 C C . THR A 1 94 ? -13.848 4.358 11.153 1.00 83.88 94 THR A C 1
ATOM 714 O O . THR A 1 94 ? -12.927 5.136 10.900 1.00 83.88 94 THR A O 1
ATOM 717 N N . SER A 1 95 ? -13.979 3.777 12.348 1.00 87.81 95 SER A N 1
ATOM 718 C CA . SER A 1 95 ? -13.028 3.973 13.448 1.00 87.81 95 SER A CA 1
ATOM 719 C C . SER A 1 95 ? -11.582 3.648 13.043 1.00 87.81 95 SER A C 1
ATOM 721 O O . SER A 1 95 ? -11.308 2.615 12.429 1.00 87.81 95 SER A O 1
ATOM 723 N N . GLN A 1 96 ? -10.634 4.482 13.483 1.00 89.62 96 GLN A N 1
ATOM 724 C CA . GLN A 1 96 ? -9.193 4.276 13.284 1.00 89.62 96 GLN A CA 1
ATOM 725 C C . GLN A 1 96 ? -8.548 3.376 14.357 1.00 89.62 96 GLN A C 1
ATOM 727 O O . GLN A 1 96 ? -7.330 3.193 14.366 1.00 89.62 96 GLN A O 1
ATOM 732 N N . ALA A 1 97 ? -9.340 2.745 15.235 1.00 92.62 97 ALA A N 1
ATOM 733 C CA . ALA A 1 97 ? -8.848 1.950 16.365 1.00 92.62 97 ALA A CA 1
ATOM 734 C C . ALA A 1 97 ? -7.887 0.810 15.970 1.00 92.62 97 ALA A C 1
ATOM 736 O O . ALA A 1 97 ? -7.057 0.374 16.770 1.00 92.62 97 ALA A O 1
ATOM 737 N N . VAL A 1 98 ? -7.983 0.286 14.744 1.00 91.06 98 VAL A N 1
ATOM 738 C CA . VAL A 1 98 ? -7.028 -0.710 14.227 1.00 91.06 98 VAL A CA 1
ATOM 739 C C . VAL A 1 98 ? -5.632 -0.103 14.076 1.00 91.06 98 VAL A C 1
ATOM 741 O O . VAL A 1 98 ? -4.657 -0.703 14.531 1.00 91.06 98 VAL A O 1
ATOM 744 N N . LEU A 1 99 ? -5.540 1.100 13.504 1.00 91.00 99 LEU A N 1
ATOM 745 C CA . LEU A 1 99 ? -4.279 1.814 13.314 1.00 91.00 99 LEU A CA 1
ATOM 746 C C . LEU A 1 99 ? -3.666 2.199 14.659 1.00 91.00 99 LEU A C 1
ATOM 748 O O . LEU A 1 99 ? -2.481 1.969 14.875 1.00 91.00 99 LEU A O 1
ATOM 752 N N . GLU A 1 100 ? -4.476 2.696 15.595 1.00 93.94 100 GLU A N 1
ATOM 753 C CA . GLU A 1 100 ? -4.014 3.064 16.937 1.00 93.94 100 GLU A CA 1
ATOM 754 C C . GLU A 1 100 ? -3.470 1.865 17.722 1.00 93.94 100 GLU A C 1
ATOM 756 O O . GLU A 1 100 ? -2.417 1.952 18.358 1.00 93.94 100 GLU A O 1
ATOM 761 N N . ARG A 1 101 ? -4.168 0.721 17.681 1.00 93.31 101 ARG A N 1
ATOM 762 C CA . ARG A 1 101 ? -3.710 -0.511 18.343 1.00 93.31 101 ARG A CA 1
ATOM 763 C C . ARG A 1 101 ? -2.403 -1.008 17.739 1.00 93.31 101 ARG A C 1
ATOM 765 O O . ARG A 1 101 ? -1.475 -1.306 18.490 1.00 93.31 101 ARG A O 1
ATOM 772 N N . ALA A 1 102 ? -2.304 -1.037 16.411 1.00 92.12 102 ALA A N 1
ATOM 773 C CA . ALA A 1 102 ? -1.063 -1.387 15.730 1.00 92.12 102 ALA A CA 1
ATOM 774 C C . ALA A 1 102 ? 0.062 -0.394 16.073 1.00 92.12 102 ALA A C 1
ATOM 776 O O . ALA A 1 102 ? 1.198 -0.805 16.304 1.00 92.12 102 ALA A O 1
ATOM 777 N N . GLN A 1 103 ? -0.253 0.900 16.204 1.00 93.94 103 GLN A N 1
ATOM 778 C CA . GLN A 1 103 ? 0.722 1.917 16.584 1.00 93.94 103 GLN A CA 1
ATOM 779 C C . GLN A 1 103 ? 1.291 1.701 17.985 1.00 93.94 103 GLN A C 1
ATOM 781 O O . GLN A 1 103 ? 2.508 1.754 18.166 1.00 93.94 103 GLN A O 1
ATOM 786 N N . LYS A 1 104 ? 0.423 1.391 18.952 1.00 95.12 104 LYS A N 1
ATOM 787 C CA . LYS A 1 104 ? 0.808 1.080 20.336 1.00 95.12 104 LYS A CA 1
ATOM 788 C C . LYS A 1 104 ? 1.648 -0.196 20.442 1.00 95.12 104 LYS A C 1
ATOM 790 O O . LYS A 1 104 ? 2.540 -0.263 21.280 1.00 95.12 104 LYS A O 1
ATOM 795 N N . GLN A 1 105 ? 1.389 -1.194 19.597 1.00 93.69 105 GLN A N 1
ATOM 796 C CA . GLN A 1 105 ? 2.168 -2.439 19.548 1.00 93.69 105 GLN A CA 1
ATOM 797 C C . GLN A 1 105 ? 3.527 -2.272 18.846 1.00 93.69 105 GLN A C 1
ATOM 799 O O . GLN A 1 105 ? 4.442 -3.064 19.071 1.00 93.69 105 GLN A O 1
ATOM 804 N N . GLY A 1 106 ? 3.681 -1.232 18.024 1.00 94.56 106 GLY A N 1
ATOM 805 C CA . GLY A 1 106 ? 4.916 -0.940 17.311 1.00 94.56 106 GLY A CA 1
ATOM 806 C C . GLY A 1 106 ? 5.104 -1.798 16.059 1.00 94.56 106 GLY A C 1
ATOM 807 O O . GLY A 1 106 ? 4.157 -2.291 15.451 1.00 94.56 106 GLY A O 1
ATOM 808 N N . ARG A 1 107 ? 6.361 -1.949 15.629 1.00 96.00 107 ARG A N 1
ATOM 809 C CA . ARG A 1 107 ? 6.685 -2.701 14.410 1.00 96.00 107 ARG A CA 1
ATOM 810 C C . ARG A 1 107 ? 6.548 -4.203 14.640 1.00 96.00 107 ARG A C 1
ATOM 812 O O . ARG A 1 107 ? 7.152 -4.742 15.563 1.00 96.00 107 ARG A O 1
ATOM 819 N N . SER A 1 108 ? 5.903 -4.896 13.713 1.00 96.19 108 SER A N 1
ATOM 820 C CA . SER A 1 108 ? 5.766 -6.353 13.710 1.00 96.19 108 SER A CA 1
ATOM 821 C C . SER A 1 108 ? 6.322 -6.966 12.422 1.00 96.19 108 SER A C 1
ATOM 823 O O . SER A 1 108 ? 6.910 -6.279 11.574 1.00 96.19 108 SER A O 1
ATOM 825 N N . LYS A 1 109 ? 6.274 -8.295 12.320 1.00 97.25 109 LYS A N 1
ATOM 826 C CA . LYS A 1 109 ? 6.899 -9.048 11.232 1.00 97.25 109 LYS A CA 1
ATOM 827 C C . LYS A 1 109 ? 5.906 -9.259 10.092 1.00 97.25 109 LYS A C 1
ATOM 829 O O . LYS A 1 109 ? 4.722 -9.496 10.297 1.00 97.25 109 LYS A O 1
ATOM 834 N N . CYS A 1 110 ? 6.406 -9.147 8.863 1.00 97.19 110 CYS A N 1
ATOM 835 C CA . CYS A 1 110 ? 5.663 -9.564 7.681 1.00 97.19 110 CYS A CA 1
ATOM 836 C C . CYS A 1 110 ? 5.535 -11.097 7.673 1.00 97.19 110 CYS A C 1
ATOM 838 O O . CYS A 1 110 ? 6.575 -11.758 7.717 1.00 97.19 110 CYS A O 1
ATOM 840 N N . PRO A 1 111 ? 4.331 -11.663 7.491 1.00 96.62 111 PRO A N 1
ATOM 841 C CA . PRO A 1 111 ? 4.135 -13.115 7.495 1.00 96.62 111 PRO A CA 1
ATOM 842 C C . PRO A 1 111 ? 4.784 -13.827 6.293 1.00 96.62 111 PRO A C 1
ATOM 844 O O . PRO A 1 111 ? 4.944 -15.041 6.303 1.00 96.62 111 PRO A O 1
ATOM 847 N N . ARG A 1 112 ? 5.165 -13.092 5.232 1.00 96.88 112 ARG A N 1
ATOM 848 C CA . ARG A 1 112 ? 5.831 -13.668 4.047 1.00 96.88 112 ARG A CA 1
ATOM 849 C C . ARG A 1 112 ? 7.354 -13.568 4.099 1.00 96.88 112 ARG A C 1
ATOM 851 O O . ARG A 1 112 ? 8.049 -14.551 3.876 1.00 96.88 112 ARG A O 1
ATOM 858 N N . CYS A 1 113 ? 7.884 -12.364 4.326 1.00 97.38 113 CYS A N 1
ATOM 859 C CA . CYS A 1 113 ? 9.327 -12.099 4.243 1.00 97.38 113 CYS A CA 1
ATOM 860 C C . CYS A 1 113 ? 10.000 -11.870 5.599 1.00 97.38 113 CYS A C 1
ATOM 862 O O . CYS A 1 113 ? 11.209 -11.661 5.640 1.00 97.38 113 CYS A O 1
ATOM 864 N N . HIS A 1 114 ? 9.242 -11.854 6.700 1.00 97.00 114 HIS A N 1
ATOM 865 C CA . HIS A 1 114 ? 9.731 -11.598 8.061 1.00 97.00 114 HIS A CA 1
ATOM 866 C C . HIS A 1 114 ? 10.422 -10.231 8.251 1.00 97.00 114 HIS A C 1
ATOM 868 O O . HIS A 1 114 ? 11.064 -9.963 9.274 1.00 97.00 114 HIS A O 1
ATOM 874 N N . GLY A 1 115 ? 10.277 -9.319 7.285 1.00 95.44 115 GLY A N 1
ATOM 875 C CA . GLY A 1 115 ? 10.709 -7.932 7.419 1.00 95.44 115 GLY A CA 1
ATOM 876 C C . GLY A 1 115 ? 9.928 -7.223 8.527 1.00 95.44 115 GLY A C 1
ATOM 877 O O . GLY A 1 115 ? 8.718 -7.399 8.637 1.00 95.44 115 GLY A O 1
ATOM 878 N N . SER A 1 116 ? 10.616 -6.418 9.343 1.00 95.81 116 SER A N 1
ATOM 879 C CA . SER A 1 116 ? 9.976 -5.598 10.384 1.00 95.81 116 SER A CA 1
ATOM 880 C C . SER A 1 116 ? 9.339 -4.355 9.759 1.00 95.81 116 SER A C 1
ATOM 882 O O . SER A 1 116 ? 10.019 -3.597 9.055 1.00 95.81 116 SER A O 1
ATOM 884 N N . ARG A 1 117 ? 8.033 -4.177 9.961 1.00 95.44 117 ARG A N 1
ATOM 885 C CA . ARG A 1 117 ? 7.190 -3.153 9.325 1.00 95.44 117 ARG A CA 1
ATOM 886 C C . ARG A 1 117 ? 6.129 -2.667 10.318 1.00 95.44 117 ARG A C 1
ATOM 888 O O . ARG A 1 117 ? 5.899 -3.321 11.324 1.00 95.44 117 ARG A O 1
ATOM 895 N N . MET A 1 118 ? 5.526 -1.507 10.057 1.00 93.69 118 MET A N 1
ATOM 896 C CA . MET A 1 118 ? 4.550 -0.912 10.979 1.00 93.69 118 MET A CA 1
ATOM 897 C C . MET A 1 118 ? 3.137 -1.476 10.780 1.00 93.69 118 MET A C 1
ATOM 899 O O . MET A 1 118 ? 2.588 -2.077 11.690 1.00 93.69 118 MET A O 1
ATO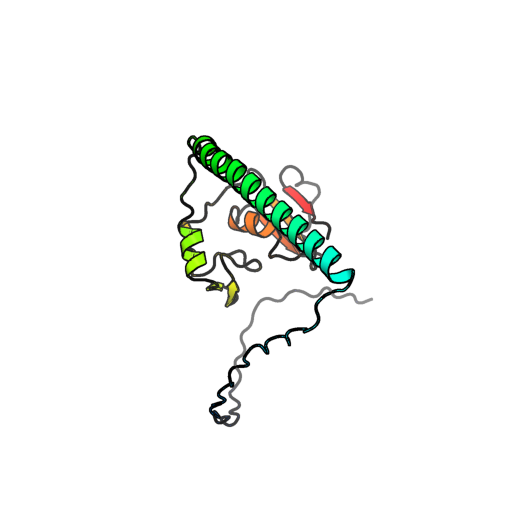M 903 N N . PHE A 1 119 ? 2.575 -1.312 9.579 1.00 94.56 119 PHE A N 1
ATOM 904 C CA . PHE A 1 119 ? 1.186 -1.693 9.278 1.00 94.56 119 PHE A CA 1
ATOM 905 C C . PHE A 1 119 ? 1.082 -2.724 8.151 1.00 94.56 119 PHE A C 1
ATOM 907 O O . PHE A 1 119 ? 0.232 -3.607 8.166 1.00 94.56 119 PHE A O 1
ATOM 914 N N . TYR A 1 120 ? 1.971 -2.637 7.166 1.00 95.19 120 TYR A N 1
ATOM 915 C CA . TYR A 1 120 ? 1.999 -3.541 6.026 1.00 95.19 120 TYR A CA 1
ATOM 916 C C . TYR A 1 120 ? 3.411 -3.633 5.450 1.00 95.19 120 TYR A C 1
ATOM 918 O O . TYR A 1 120 ? 4.286 -2.795 5.694 1.00 95.19 120 TYR A O 1
ATOM 926 N N . CYS A 1 121 ? 3.650 -4.679 4.671 1.00 95.56 121 CYS A N 1
ATOM 927 C CA . CYS A 1 121 ? 4.894 -4.892 3.964 1.00 95.56 121 CYS A CA 1
ATOM 928 C C . CYS A 1 121 ? 4.853 -4.253 2.576 1.00 95.56 121 CYS A C 1
ATOM 930 O O . CYS A 1 121 ? 4.120 -4.709 1.704 1.00 95.56 121 CYS A O 1
ATOM 932 N N . TYR A 1 122 ? 5.719 -3.265 2.354 1.00 94.00 122 TYR A N 1
ATOM 933 C CA . TYR A 1 122 ? 5.851 -2.558 1.074 1.00 94.00 122 TYR A CA 1
ATOM 934 C C . TYR A 1 122 ? 6.338 -3.439 -0.089 1.00 94.00 122 TYR A C 1
ATOM 936 O O . TYR A 1 122 ? 6.179 -3.068 -1.242 1.00 94.00 122 TYR A O 1
ATOM 944 N N . SER A 1 123 ? 6.931 -4.600 0.209 1.00 93.75 123 SER A N 1
ATOM 945 C CA . SER A 1 123 ? 7.492 -5.513 -0.801 1.00 93.75 123 SER A CA 1
ATOM 946 C C . SER A 1 123 ? 6.604 -6.731 -1.059 1.00 93.75 123 SER A C 1
ATOM 948 O O . SER A 1 123 ? 6.573 -7.257 -2.162 1.00 93.75 123 SER A O 1
ATOM 950 N N . CYS A 1 124 ? 5.900 -7.213 -0.030 1.00 95.38 124 CYS A N 1
ATOM 951 C CA . CYS A 1 124 ? 5.020 -8.379 -0.142 1.00 95.38 124 CYS A CA 1
ATOM 952 C C . CYS A 1 124 ? 3.551 -8.008 -0.350 1.00 95.38 124 CYS A C 1
ATOM 954 O O . CYS A 1 124 ? 2.751 -8.908 -0.602 1.00 95.38 124 CYS A O 1
ATOM 956 N N . TYR A 1 125 ? 3.209 -6.724 -0.210 1.00 95.12 125 TYR A N 1
ATOM 957 C CA . TYR A 1 125 ? 1.855 -6.190 -0.359 1.00 95.12 125 TYR A CA 1
ATOM 958 C C . TYR A 1 125 ? 0.845 -6.911 0.541 1.00 95.12 125 TYR A C 1
ATOM 960 O O . TYR A 1 125 ? -0.204 -7.361 0.094 1.00 95.12 125 TYR A O 1
ATOM 968 N N . VAL A 1 126 ? 1.207 -7.079 1.817 1.00 95.25 126 VAL A N 1
ATOM 969 C CA . VAL A 1 126 ? 0.335 -7.674 2.842 1.00 95.25 126 VAL A CA 1
ATOM 970 C C . VAL A 1 126 ? 0.390 -6.909 4.146 1.00 95.25 126 VAL A C 1
ATOM 972 O O . VAL A 1 126 ? 1.443 -6.341 4.456 1.00 95.25 126 VAL A O 1
ATOM 975 N N . PRO A 1 127 ? -0.684 -6.964 4.943 1.00 95.44 127 PRO A N 1
ATOM 976 C CA . PRO A 1 127 ? -0.652 -6.533 6.331 1.00 95.44 127 PRO A CA 1
ATOM 977 C C . PRO A 1 127 ? 0.395 -7.321 7.116 1.00 95.44 127 PRO A C 1
ATOM 979 O O . PRO A 1 127 ? 0.744 -8.457 6.779 1.00 95.44 127 PRO A O 1
ATOM 982 N N . VAL A 1 128 ? 0.937 -6.688 8.147 1.00 95.38 128 VAL A N 1
ATOM 983 C CA . VAL A 1 128 ? 1.750 -7.392 9.144 1.00 95.38 128 VAL A CA 1
ATOM 984 C C . VAL A 1 128 ? 0.854 -8.169 10.106 1.00 95.38 128 VAL A C 1
ATOM 986 O O . VAL A 1 128 ? -0.332 -7.881 10.205 1.00 95.38 128 VAL A O 1
ATOM 989 N N . GLU A 1 129 ? 1.421 -9.116 10.854 1.00 91.19 129 GLU A N 1
ATOM 990 C CA . GLU A 1 129 ? 0.663 -10.009 11.752 1.00 91.19 129 GLU A CA 1
ATOM 991 C C . GLU A 1 129 ? -0.215 -9.280 12.786 1.00 91.19 129 GLU A C 1
ATOM 993 O O . GLU A 1 129 ? -1.235 -9.811 13.213 1.00 91.19 129 GLU A O 1
ATOM 998 N N . THR A 1 130 ? 0.155 -8.059 13.182 1.00 91.50 130 THR A N 1
ATOM 999 C CA . THR A 1 130 ? -0.598 -7.253 14.159 1.00 91.50 130 THR A CA 1
ATOM 1000 C C . THR A 1 130 ? -1.816 -6.534 13.575 1.00 91.50 130 THR A C 1
ATOM 1002 O O . THR A 1 130 ? -2.610 -5.977 14.332 1.00 91.50 130 THR A O 1
ATOM 1005 N N . VAL A 1 131 ? -1.974 -6.520 12.248 1.00 93.19 131 VAL A N 1
ATOM 1006 C CA . VAL A 1 131 ? -3.082 -5.851 11.555 1.00 93.19 131 VAL A CA 1
ATOM 1007 C C . VAL A 1 131 ? -4.011 -6.910 10.946 1.00 93.19 131 VAL A C 1
ATOM 1009 O O . VAL A 1 131 ? -3.587 -7.616 10.029 1.00 93.19 131 VAL A O 1
ATOM 1012 N N . PRO A 1 132 ? -5.272 -7.024 11.410 1.00 91.69 132 PRO A N 1
ATOM 1013 C CA . PRO A 1 132 ? -6.237 -7.978 10.864 1.00 91.69 132 PRO A CA 1
ATOM 1014 C C . PRO A 1 132 ? -6.545 -7.686 9.395 1.00 91.69 132 PRO A C 1
ATOM 1016 O O . PRO A 1 132 ? -6.835 -6.543 9.035 1.00 91.69 132 PRO A O 1
ATOM 1019 N N . VAL A 1 133 ? -6.521 -8.708 8.543 1.00 90.75 133 VAL A N 1
ATOM 1020 C CA . VAL A 1 133 ? -6.763 -8.549 7.098 1.00 90.75 133 VAL A CA 1
ATOM 1021 C C . VAL A 1 133 ? -8.209 -8.127 6.831 1.00 90.75 133 VAL A C 1
ATOM 1023 O O . VAL A 1 133 ? -8.467 -7.342 5.928 1.00 90.75 133 VAL A O 1
ATOM 1026 N N . GLU A 1 134 ? -9.137 -8.576 7.671 1.00 89.38 134 GLU A N 1
ATOM 1027 C CA . GLU A 1 134 ? -10.575 -8.305 7.588 1.00 89.38 134 GLU A CA 1
ATOM 1028 C C . GLU A 1 134 ? -10.911 -6.830 7.829 1.00 89.38 134 GLU A C 1
ATOM 1030 O O . GLU A 1 134 ? -11.970 -6.355 7.432 1.00 89.38 134 GLU A O 1
ATOM 1035 N N . SER A 1 135 ? -10.012 -6.098 8.492 1.00 87.81 135 SER A N 1
ATOM 1036 C CA . SER A 1 135 ? -10.179 -4.664 8.739 1.00 87.81 135 SER A CA 1
ATOM 1037 C C . SER A 1 135 ? -9.833 -3.791 7.536 1.00 87.81 135 SER A C 1
ATOM 1039 O O . SER A 1 135 ? -10.089 -2.587 7.557 1.00 87.81 135 SER A O 1
ATOM 1041 N N . ILE A 1 136 ? -9.231 -4.377 6.500 1.00 90.44 136 ILE A N 1
ATOM 1042 C CA . ILE A 1 136 ? -8.810 -3.655 5.307 1.00 90.44 136 ILE A CA 1
ATOM 1043 C C . ILE A 1 136 ? -9.897 -3.810 4.248 1.00 90.44 136 ILE A C 1
ATOM 1045 O O . ILE A 1 136 ? -10.208 -4.937 3.855 1.00 90.44 136 ILE A O 1
ATOM 1049 N N . PRO A 1 137 ? -10.475 -2.702 3.760 1.00 91.06 137 PRO A N 1
ATOM 1050 C CA . PRO A 1 137 ? -11.494 -2.777 2.733 1.00 91.06 137 PRO A CA 1
ATOM 1051 C C . PRO A 1 137 ? -10.888 -3.293 1.427 1.00 91.06 137 PRO A C 1
ATOM 1053 O O . PRO A 1 137 ? -9.807 -2.869 1.013 1.00 91.06 137 PRO A O 1
ATOM 1056 N N . ILE A 1 138 ? -11.622 -4.183 0.766 1.00 93.19 138 ILE A N 1
ATOM 1057 C CA . ILE A 1 138 ? -11.298 -4.652 -0.578 1.00 93.19 138 ILE A CA 1
ATOM 1058 C C . ILE A 1 138 ? -12.170 -3.889 -1.564 1.00 93.19 138 ILE A C 1
ATOM 1060 O O . ILE A 1 138 ? -13.396 -3.890 -1.447 1.00 93.19 138 ILE A O 1
ATOM 1064 N N . VAL A 1 139 ? -11.535 -3.241 -2.535 1.00 94.62 139 VAL A N 1
ATOM 1065 C CA . VAL A 1 139 ? -12.219 -2.473 -3.576 1.00 94.62 139 VAL A CA 1
ATOM 1066 C C . VAL A 1 139 ? -12.024 -3.146 -4.928 1.00 94.62 139 VAL A C 1
ATOM 1068 O O . VAL A 1 139 ? -10.940 -3.640 -5.241 1.00 94.62 139 VAL A O 1
ATOM 1071 N N . LYS A 1 140 ? -13.092 -3.165 -5.727 1.00 95.88 140 LYS A N 1
ATOM 1072 C CA . LYS A 1 140 ? -13.060 -3.583 -7.130 1.00 95.88 140 LYS A CA 1
ATOM 1073 C C . LYS A 1 140 ? -12.957 -2.341 -7.994 1.00 95.88 140 LYS A C 1
ATOM 1075 O O . LYS A 1 140 ? -13.774 -1.431 -7.857 1.00 95.88 140 LYS A O 1
ATOM 1080 N N . LEU A 1 141 ? -11.943 -2.290 -8.844 1.00 95.25 141 LEU A N 1
ATOM 1081 C CA . LEU A 1 141 ? -11.735 -1.164 -9.743 1.00 95.25 141 LEU A CA 1
ATOM 1082 C C . LEU A 1 141 ? -12.481 -1.401 -11.061 1.00 95.25 141 LEU A C 1
ATOM 1084 O O . LEU A 1 141 ? -12.612 -2.544 -11.496 1.00 95.25 141 LEU A O 1
ATOM 1088 N N . PRO A 1 142 ? -12.947 -0.335 -11.734 1.00 94.06 142 PRO A N 1
ATOM 1089 C CA . PRO A 1 142 ? -13.624 -0.463 -13.025 1.00 94.06 142 PRO A CA 1
ATOM 1090 C C . PRO A 1 142 ? -12.681 -0.874 -14.170 1.00 94.06 142 PRO A C 1
ATOM 1092 O O . PRO A 1 142 ? -13.140 -1.082 -15.287 1.00 94.06 142 PRO A O 1
ATOM 1095 N N . LEU A 1 143 ? -11.373 -0.953 -13.914 1.00 92.38 143 LEU A N 1
ATOM 1096 C CA . LEU A 1 143 ? -10.332 -1.254 -14.892 1.00 92.38 143 LEU A CA 1
ATOM 1097 C C . LEU A 1 143 ? -9.111 -1.878 -14.210 1.00 92.38 143 LEU A C 1
ATOM 1099 O O . LEU A 1 143 ? -8.903 -1.689 -13.006 1.00 92.38 143 LEU A O 1
ATOM 1103 N N . LYS A 1 144 ? -8.294 -2.598 -14.984 1.00 92.94 144 LYS A N 1
ATOM 1104 C CA . LYS A 1 144 ? -7.032 -3.163 -14.495 1.00 92.94 144 LYS A CA 1
ATOM 1105 C C . LYS A 1 144 ? -5.927 -2.110 -14.575 1.00 92.94 144 LYS A C 1
ATOM 1107 O O . LYS A 1 144 ? -5.814 -1.369 -15.553 1.00 92.94 144 LYS A O 1
ATOM 1112 N N . ILE A 1 145 ? -5.121 -2.025 -13.523 1.00 93.44 145 ILE A N 1
ATOM 1113 C CA . ILE A 1 145 ? -4.044 -1.045 -13.391 1.00 93.44 145 ILE A CA 1
ATOM 1114 C C . ILE A 1 145 ? -2.714 -1.773 -13.289 1.00 93.44 145 ILE A C 1
ATOM 1116 O O . ILE A 1 145 ? -2.449 -2.464 -12.305 1.00 93.44 145 ILE A O 1
ATOM 1120 N N . ASP A 1 146 ? -1.836 -1.508 -14.248 1.00 94.50 146 ASP A N 1
ATOM 1121 C CA . ASP A 1 146 ? -0.445 -1.931 -14.186 1.00 94.50 146 ASP A CA 1
ATOM 1122 C C . ASP A 1 146 ? 0.434 -0.729 -13.819 1.00 94.50 146 ASP A C 1
ATOM 1124 O O . ASP A 1 146 ? 0.529 0.267 -14.545 1.00 94.50 146 ASP A O 1
ATOM 1128 N N . ILE A 1 147 ? 1.076 -0.814 -12.653 1.00 93.88 147 ILE A N 1
ATOM 1129 C CA . ILE A 1 147 ? 1.985 0.208 -12.134 1.00 93.88 147 ILE A CA 1
ATOM 1130 C C . ILE A 1 147 ? 3.413 -0.235 -12.414 1.00 93.88 147 ILE A C 1
ATOM 1132 O O . ILE A 1 147 ? 3.873 -1.240 -11.873 1.00 93.88 147 ILE A O 1
ATOM 1136 N N . ILE A 1 148 ? 4.140 0.533 -13.221 1.00 93.12 148 ILE A N 1
ATOM 1137 C CA . ILE A 1 148 ? 5.555 0.288 -13.502 1.00 93.12 148 ILE A CA 1
ATOM 1138 C C . ILE A 1 148 ? 6.381 1.248 -12.648 1.00 93.12 148 ILE A C 1
ATOM 1140 O O . ILE A 1 148 ? 6.436 2.448 -12.926 1.00 93.12 148 ILE A O 1
ATOM 1144 N N . LYS A 1 149 ? 7.042 0.712 -11.620 1.00 91.75 149 LYS A N 1
ATOM 1145 C CA . LYS A 1 149 ? 7.954 1.472 -10.760 1.00 91.75 149 LYS A CA 1
ATOM 1146 C C . LYS A 1 149 ? 9.400 1.391 -11.235 1.00 91.75 149 LYS A C 1
ATOM 1148 O O . LYS A 1 149 ? 9.843 0.373 -11.777 1.00 91.75 149 LYS A O 1
ATOM 1153 N N . HIS A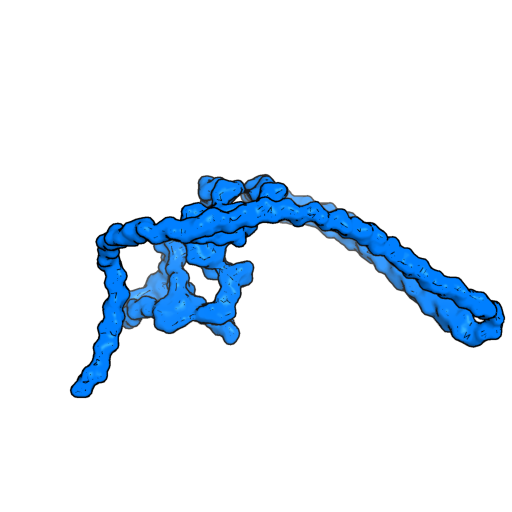 1 150 ? 10.163 2.442 -10.959 1.00 90.94 150 HIS A N 1
ATOM 1154 C CA . HIS A 1 150 ? 11.613 2.425 -11.129 1.00 90.94 150 HIS A CA 1
ATOM 1155 C C . HIS A 1 150 ? 12.274 1.675 -9.951 1.00 90.94 150 HIS A C 1
ATOM 1157 O O . HIS A 1 150 ? 11.815 1.812 -8.816 1.00 90.94 150 HIS A O 1
ATOM 1163 N N . PRO A 1 151 ? 13.365 0.908 -10.149 1.00 90.31 151 PRO A N 1
ATOM 1164 C CA . PRO A 1 151 ? 14.028 0.170 -9.064 1.00 90.31 151 PRO A CA 1
ATOM 1165 C C . PRO A 1 151 ? 14.562 1.060 -7.931 1.00 90.31 151 PRO A C 1
ATOM 1167 O O . PRO A 1 151 ? 14.665 0.603 -6.796 1.00 90.31 151 PRO A O 1
ATOM 1170 N N . ASN A 1 152 ? 14.862 2.329 -8.223 1.00 90.25 152 ASN A N 1
ATOM 1171 C CA . ASN A 1 152 ? 15.327 3.301 -7.223 1.00 90.25 152 ASN A CA 1
ATOM 1172 C C . ASN A 1 152 ? 14.181 4.034 -6.496 1.00 90.25 152 ASN A C 1
ATOM 1174 O O . ASN A 1 152 ? 14.443 4.830 -5.595 1.00 90.25 152 ASN A O 1
ATOM 1178 N N . GLU A 1 153 ? 12.919 3.795 -6.868 1.00 88.69 153 GLU A N 1
ATOM 1179 C CA . GLU A 1 153 ? 11.772 4.360 -6.154 1.00 88.69 153 GLU A CA 1
ATOM 1180 C C . GLU A 1 153 ? 11.639 3.707 -4.767 1.00 88.69 153 GLU A C 1
ATOM 1182 O O . GLU A 1 153 ? 11.709 2.487 -4.613 1.00 88.69 153 GLU A O 1
ATOM 1187 N N . THR A 1 154 ? 11.441 4.522 -3.728 1.00 88.44 154 THR A N 1
ATOM 1188 C CA . THR A 1 154 ? 11.324 4.019 -2.353 1.00 88.44 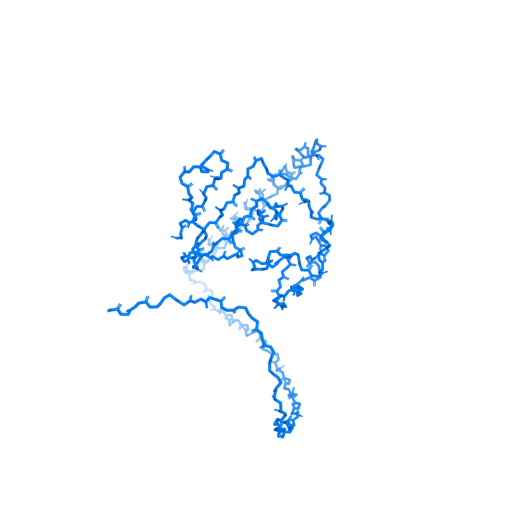154 THR A CA 1
ATOM 1189 C C . THR A 1 154 ? 9.904 3.532 -2.060 1.00 88.44 154 THR A C 1
ATOM 1191 O O . THR A 1 154 ? 8.991 4.338 -1.887 1.00 88.44 154 THR A O 1
ATOM 1194 N N . ASP A 1 155 ? 9.733 2.219 -1.876 1.00 84.50 155 ASP A N 1
ATOM 1195 C CA . ASP A 1 155 ? 8.419 1.595 -1.632 1.00 84.50 155 ASP A CA 1
ATOM 1196 C C . ASP A 1 155 ? 7.659 2.180 -0.429 1.00 84.50 155 ASP A C 1
ATOM 1198 O O . ASP A 1 155 ? 6.435 2.255 -0.441 1.00 84.50 155 ASP A O 1
ATOM 1202 N N . GLY A 1 156 ? 8.372 2.620 0.613 1.00 79.69 156 GLY A N 1
ATOM 1203 C CA . GLY A 1 156 ? 7.763 3.183 1.824 1.00 79.69 156 GLY A CA 1
ATOM 1204 C C . GLY A 1 156 ? 7.062 4.533 1.624 1.00 79.69 156 GLY A C 1
ATOM 1205 O O . GLY A 1 156 ? 6.362 4.976 2.529 1.00 79.69 156 GLY A O 1
ATOM 1206 N N . LYS A 1 157 ? 7.254 5.187 0.472 1.00 85.00 157 LYS A N 1
ATOM 1207 C CA . LYS A 1 157 ? 6.591 6.449 0.099 1.00 85.00 157 LYS A CA 1
ATOM 1208 C C . LYS A 1 157 ? 5.659 6.297 -1.108 1.00 85.00 157 LYS A C 1
ATOM 1210 O O . LYS A 1 157 ? 4.961 7.245 -1.449 1.00 85.00 157 LYS A O 1
ATOM 1215 N N . SER A 1 158 ? 5.654 5.132 -1.756 1.00 87.94 158 SER A N 1
ATOM 1216 C CA . SER A 1 158 ? 4.904 4.907 -2.989 1.00 87.94 158 SER A CA 1
ATOM 1217 C C . SER A 1 158 ? 3.421 4.654 -2.701 1.00 87.94 158 SER A C 1
ATOM 1219 O O . SER A 1 158 ? 3.056 3.838 -1.848 1.00 87.94 158 SER A O 1
ATOM 1221 N N . THR A 1 159 ? 2.537 5.320 -3.443 1.00 91.75 159 THR A N 1
ATOM 1222 C CA . THR A 1 159 ? 1.086 5.076 -3.387 1.00 91.75 159 THR A CA 1
ATOM 1223 C C . THR A 1 159 ? 0.698 3.750 -4.043 1.00 91.75 159 THR A C 1
ATOM 1225 O O . THR A 1 159 ? -0.348 3.193 -3.712 1.00 91.75 159 THR A O 1
ATOM 1228 N N . ALA A 1 160 ? 1.572 3.184 -4.882 1.00 93.56 160 ALA A N 1
ATOM 1229 C CA . ALA A 1 160 ? 1.358 1.907 -5.558 1.00 93.56 160 ALA A CA 1
ATOM 1230 C C . ALA A 1 160 ? 1.043 0.771 -4.575 1.00 93.56 160 ALA A C 1
ATOM 1232 O O . ALA A 1 160 ? 0.126 -0.020 -4.792 1.00 93.56 160 ALA A O 1
ATOM 1233 N N . VAL A 1 161 ? 1.764 0.727 -3.450 1.00 94.50 161 VAL A N 1
ATOM 1234 C CA . VAL A 1 161 ? 1.581 -0.288 -2.403 1.00 94.50 161 VAL A CA 1
ATOM 1235 C C . VAL A 1 161 ? 0.163 -0.246 -1.831 1.00 94.50 161 VAL A C 1
ATOM 1237 O O . VAL A 1 161 ? -0.444 -1.296 -1.632 1.00 94.50 161 VAL A O 1
ATOM 1240 N N . HIS A 1 162 ? -0.376 0.953 -1.597 1.00 94.62 162 HIS A N 1
ATOM 1241 C CA . HIS A 1 162 ? -1.733 1.130 -1.081 1.00 94.62 162 HIS A CA 1
ATOM 1242 C C . HIS A 1 162 ? -2.774 0.650 -2.093 1.00 94.62 162 HIS A C 1
ATOM 1244 O O . HIS A 1 162 ? -3.673 -0.103 -1.728 1.00 94.62 162 HIS A O 1
ATOM 1250 N N . ALA A 1 163 ? -2.606 1.011 -3.369 1.00 95.56 163 ALA A N 1
ATOM 1251 C CA . ALA A 1 163 ? -3.481 0.538 -4.438 1.00 95.56 163 ALA A CA 1
ATOM 1252 C C . ALA A 1 163 ? -3.489 -0.999 -4.515 1.00 95.56 163 ALA A C 1
ATOM 1254 O O . ALA A 1 163 ? -4.553 -1.610 -4.566 1.00 95.56 163 ALA A O 1
ATOM 1255 N N . LYS A 1 164 ? -2.315 -1.641 -4.418 1.00 95.88 164 LYS A N 1
ATOM 1256 C CA . LYS A 1 164 ? -2.205 -3.108 -4.412 1.00 95.88 164 LYS A CA 1
ATOM 1257 C C . LYS A 1 164 ? -2.818 -3.765 -3.173 1.00 95.88 164 LYS A C 1
ATOM 1259 O O . LYS A 1 164 ? -3.323 -4.878 -3.284 1.00 95.88 164 LYS A O 1
ATOM 1264 N N . LEU A 1 165 ? -2.769 -3.117 -2.008 1.00 95.00 165 LEU A N 1
ATOM 1265 C CA . LEU A 1 165 ? -3.396 -3.627 -0.783 1.00 95.00 165 LEU A CA 1
ATOM 1266 C C . LEU A 1 165 ? -4.926 -3.589 -0.863 1.00 95.00 165 LEU A C 1
ATOM 1268 O O . LEU A 1 165 ? -5.566 -4.555 -0.461 1.00 95.00 165 LEU A O 1
ATOM 1272 N N . LEU A 1 166 ? -5.494 -2.504 -1.395 1.00 95.62 166 LEU A N 1
ATOM 1273 C CA . LEU A 1 166 ? -6.946 -2.309 -1.473 1.00 95.62 166 LEU A CA 1
ATOM 1274 C C . LEU A 1 166 ? -7.582 -3.068 -2.646 1.00 95.62 166 LEU A C 1
ATOM 1276 O O . LEU A 1 166 ? -8.665 -3.625 -2.508 1.00 95.62 166 LEU A O 1
ATOM 1280 N N . ALA A 1 167 ? -6.908 -3.111 -3.796 1.00 96.88 167 ALA A N 1
ATOM 1281 C CA . ALA A 1 167 ? -7.420 -3.673 -5.045 1.00 96.88 167 ALA A CA 1
ATOM 1282 C C . ALA A 1 167 ? -6.486 -4.763 -5.585 1.00 96.88 167 ALA A C 1
ATOM 1284 O O . ALA A 1 167 ? -6.002 -4.710 -6.716 1.00 96.88 167 ALA A O 1
ATOM 1285 N N . SER A 1 168 ? -6.182 -5.759 -4.749 1.00 95.06 168 SER A N 1
ATOM 1286 C CA . SER A 1 168 ? -5.140 -6.755 -5.039 1.00 95.06 168 SER A CA 1
ATOM 1287 C C . SER A 1 168 ? -5.357 -7.573 -6.319 1.00 95.06 168 SER A C 1
ATOM 1289 O O . SER A 1 168 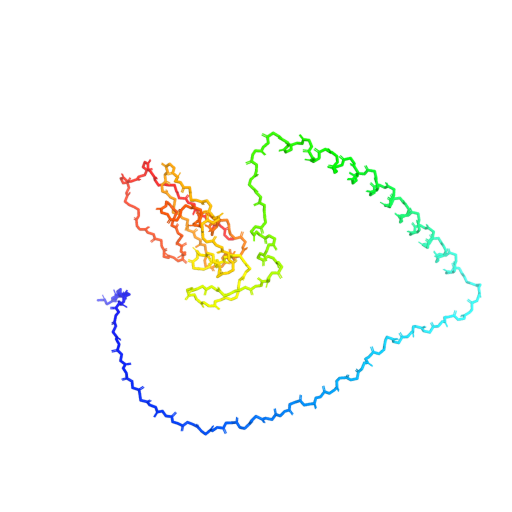? -4.377 -8.045 -6.901 1.00 95.06 168 SER A O 1
ATOM 1291 N N . GLU A 1 169 ? -6.603 -7.708 -6.771 1.00 95.38 169 GLU A N 1
ATOM 1292 C CA . GLU A 1 169 ? -6.973 -8.410 -8.003 1.00 95.38 169 GLU A CA 1
ATOM 1293 C C . GLU A 1 169 ? -6.914 -7.532 -9.259 1.00 95.38 169 GLU A C 1
ATOM 1295 O O . GLU A 1 169 ? -6.781 -8.056 -10.367 1.00 95.38 169 GLU A O 1
ATOM 1300 N N . ASP A 1 170 ? -7.036 -6.213 -9.102 1.00 96.75 170 ASP A N 1
ATOM 1301 C CA . ASP A 1 170 ? -7.141 -5.271 -10.220 1.00 96.75 170 ASP A CA 1
ATOM 1302 C C . ASP A 1 170 ? -5.859 -4.469 -10.442 1.00 96.75 170 ASP A C 1
ATOM 1304 O O . ASP A 1 170 ? -5.648 -3.944 -11.528 1.00 96.75 170 ASP A O 1
ATOM 1308 N N . VAL A 1 171 ? -4.983 -4.402 -9.439 1.00 96.75 171 VAL A N 1
ATOM 1309 C CA . VAL A 1 171 ? -3.712 -3.676 -9.502 1.00 96.75 171 VAL A CA 1
ATOM 1310 C C . VAL A 1 171 ? -2.553 -4.660 -9.568 1.00 96.75 171 VAL A C 1
ATOM 1312 O O . VAL A 1 171 ? -2.441 -5.534 -8.708 1.00 96.75 171 VAL A O 1
ATOM 1315 N N . THR A 1 172 ? -1.620 -4.478 -10.496 1.00 95.38 172 THR A N 1
ATOM 1316 C CA . THR A 1 172 ? -0.349 -5.215 -10.542 1.00 95.38 172 THR A CA 1
ATOM 1317 C C . THR A 1 172 ? 0.824 -4.243 -10.527 1.00 95.38 172 THR A C 1
ATOM 1319 O O . THR A 1 172 ? 0.795 -3.208 -11.181 1.00 95.38 172 THR A O 1
ATOM 1322 N N . ILE A 1 173 ? 1.860 -4.551 -9.739 1.00 94.12 173 ILE A N 1
ATOM 1323 C CA . ILE A 1 173 ? 3.065 -3.719 -9.639 1.00 94.12 173 ILE A CA 1
ATOM 1324 C C . ILE A 1 173 ? 4.226 -4.451 -10.302 1.00 94.12 173 ILE A C 1
ATOM 1326 O O . ILE A 1 173 ? 4.569 -5.571 -9.921 1.00 94.12 173 ILE A O 1
ATOM 1330 N N . TYR A 1 174 ? 4.861 -3.767 -11.242 1.00 93.88 174 TYR A N 1
ATOM 1331 C CA . TYR A 1 174 ? 6.026 -4.194 -11.996 1.00 93.88 174 TYR A CA 1
ATOM 1332 C C . TYR A 1 174 ? 7.216 -3.311 -11.646 1.00 93.88 174 TYR A C 1
ATOM 1334 O O . TYR A 1 174 ? 7.066 -2.114 -11.416 1.00 93.88 174 TYR A O 1
ATOM 1342 N N . THR A 1 175 ? 8.414 -3.890 -11.605 1.00 92.50 175 THR A N 1
ATOM 1343 C CA . THR A 1 175 ? 9.651 -3.122 -11.407 1.00 92.50 175 THR A CA 1
ATOM 1344 C C . THR A 1 175 ? 10.430 -3.115 -12.706 1.00 92.50 175 THR A C 1
ATOM 1346 O O . THR A 1 175 ? 10.799 -4.179 -13.196 1.00 92.50 175 THR A O 1
ATOM 1349 N N . TYR A 1 176 ? 10.700 -1.929 -13.249 1.00 92.69 176 TYR A N 1
ATOM 1350 C CA . TYR A 1 176 ? 11.507 -1.774 -14.455 1.00 92.69 176 TYR A CA 1
ATOM 1351 C C . TYR A 1 176 ? 12.897 -2.427 -14.272 1.00 92.69 176 TYR A C 1
ATOM 1353 O O . TYR A 1 176 ? 13.492 -2.276 -13.201 1.00 92.69 176 TYR A O 1
ATOM 1361 N N . PRO A 1 177 ? 13.440 -3.147 -15.274 1.00 91.38 177 PRO A N 1
ATOM 1362 C CA . PRO A 1 177 ? 12.958 -3.291 -16.655 1.00 91.38 177 PRO A CA 1
ATOM 1363 C C . PRO A 1 177 ? 11.897 -4.379 -16.877 1.00 91.38 177 PRO A C 1
ATOM 1365 O O . PRO A 1 177 ? 11.429 -4.543 -17.998 1.00 91.38 177 PRO A O 1
ATOM 1368 N N . CYS A 1 178 ? 11.495 -5.113 -15.840 1.00 87.62 178 CYS A N 1
ATOM 1369 C CA . CYS A 1 178 ? 10.523 -6.199 -15.951 1.00 87.62 178 CYS A CA 1
ATOM 1370 C C . CYS A 1 178 ? 9.093 -5.642 -16.042 1.00 87.62 178 CYS A C 1
ATOM 1372 O O . CYS A 1 178 ? 8.425 -5.493 -15.017 1.00 87.62 178 CYS A O 1
ATOM 1374 N N . ILE A 1 179 ? 8.637 -5.332 -17.256 1.00 89.44 179 ILE A N 1
ATOM 1375 C CA . ILE A 1 179 ? 7.275 -4.875 -17.581 1.00 89.44 179 ILE A CA 1
ATOM 1376 C C . ILE A 1 179 ? 6.538 -5.956 -18.389 1.00 89.44 179 ILE A C 1
ATOM 1378 O O . ILE A 1 179 ? 7.208 -6.760 -19.034 1.00 89.44 179 ILE A O 1
ATOM 1382 N N . PRO A 1 180 ? 5.198 -6.029 -18.338 1.00 87.25 180 PRO A N 1
ATOM 1383 C CA . PRO A 1 180 ? 4.452 -6.978 -19.157 1.00 87.25 180 PRO A CA 1
ATOM 1384 C C . PRO A 1 180 ? 4.442 -6.531 -20.627 1.00 87.25 180 PRO A C 1
ATOM 1386 O O . PRO A 1 180 ? 4.579 -5.340 -20.922 1.00 87.25 180 PRO A O 1
ATOM 1389 N N . ASP A 1 181 ? 4.267 -7.495 -21.529 1.00 85.88 181 ASP A N 1
ATOM 1390 C CA . ASP A 1 181 ? 4.074 -7.239 -22.954 1.00 85.88 181 ASP A CA 1
ATOM 1391 C C . ASP A 1 181 ? 2.625 -6.794 -23.190 1.00 85.88 181 ASP A C 1
ATOM 1393 O O . ASP A 1 181 ? 1.680 -7.481 -22.796 1.00 85.88 181 ASP A O 1
ATOM 1397 N N . TYR A 1 182 ? 2.450 -5.623 -23.800 1.00 81.25 182 TYR A N 1
ATOM 1398 C CA . TYR A 1 182 ? 1.137 -5.072 -24.124 1.00 81.25 182 TYR A CA 1
ATOM 1399 C C . TYR A 1 182 ? 0.892 -5.245 -25.624 1.00 81.25 182 TYR A C 1
ATOM 1401 O O . TYR A 1 182 ? 1.540 -4.585 -26.434 1.00 81.25 182 TYR A O 1
ATOM 1409 N N . GLU A 1 183 ? -0.033 -6.128 -25.994 1.00 75.38 183 GLU A N 1
ATOM 1410 C CA . GLU A 1 183 ? -0.506 -6.250 -27.378 1.00 75.38 183 GLU A CA 1
ATOM 1411 C C . GLU A 1 183 ? -1.396 -5.045 -27.727 1.00 75.38 183 GLU A C 1
ATOM 1413 O O . GLU A 1 183 ? -2.244 -4.641 -26.925 1.00 75.38 183 GLU A O 1
ATOM 1418 N N . GLU A 1 184 ? -1.252 -4.484 -28.934 1.00 65.06 184 GLU A N 1
ATOM 1419 C CA . GLU A 1 184 ? -1.933 -3.239 -29.340 1.00 65.06 184 GLU A CA 1
ATOM 1420 C C . GLU A 1 184 ? -3.474 -3.307 -29.299 1.00 65.06 184 GLU A C 1
ATOM 1422 O O . GLU A 1 184 ? -4.151 -2.278 -29.311 1.00 65.06 184 GLU A O 1
ATOM 1427 N N . THR A 1 185 ? -4.050 -4.505 -29.195 1.00 57.19 185 THR A N 1
ATOM 1428 C CA . THR A 1 185 ? -5.496 -4.748 -29.226 1.00 57.19 185 THR A CA 1
ATOM 1429 C C . THR A 1 185 ? -6.186 -4.717 -27.854 1.00 57.19 185 THR A C 1
ATOM 1431 O O . THR A 1 185 ? -7.400 -4.881 -27.808 1.00 57.19 185 THR A O 1
ATOM 1434 N N . GLN A 1 186 ? -5.469 -4.528 -26.734 1.00 54.50 186 GLN A N 1
ATOM 1435 C CA . GLN A 1 186 ? -6.056 -4.541 -25.371 1.00 54.50 186 GLN A CA 1
ATOM 1436 C C . GLN A 1 186 ? -6.176 -3.157 -24.701 1.00 54.50 186 GLN A C 1
ATOM 1438 O O . GLN A 1 186 ? -6.454 -3.050 -23.505 1.00 54.50 186 GLN A O 1
ATOM 1443 N N . HIS A 1 187 ? -5.995 -2.073 -25.456 1.00 54.38 187 HIS A N 1
ATOM 1444 C CA . HIS A 1 187 ? -5.948 -0.713 -24.908 1.00 54.38 187 HIS A CA 1
ATOM 1445 C C . HIS A 1 187 ? -7.269 -0.185 -24.325 1.00 54.38 187 HIS A C 1
ATOM 1447 O O . HIS A 1 187 ? -7.256 0.834 -23.639 1.00 54.38 187 HIS A O 1
ATOM 1453 N N . GLU A 1 188 ? -8.402 -0.857 -24.537 1.00 56.03 188 GLU A N 1
ATOM 1454 C CA . GLU A 1 188 ? -9.698 -0.364 -24.053 1.00 56.03 188 GLU A CA 1
ATOM 1455 C C . GLU A 1 188 ? -9.902 -0.525 -22.533 1.00 56.03 188 GLU A C 1
ATOM 1457 O O . GLU A 1 188 ? -10.855 0.040 -21.999 1.00 56.03 188 GLU A O 1
ATOM 1462 N N . GLN A 1 189 ? -9.032 -1.255 -21.811 1.00 58.50 189 GLN A N 1
ATOM 1463 C CA . GLN A 1 189 ? -9.270 -1.584 -20.390 1.00 58.50 189 GLN A CA 1
ATOM 1464 C C . GLN A 1 189 ? -8.060 -1.484 -19.438 1.00 58.50 189 GLN A C 1
ATOM 1466 O O . GLN A 1 189 ? -8.257 -1.592 -18.225 1.00 58.50 189 GLN A O 1
ATOM 1471 N N . ASN A 1 190 ? -6.838 -1.234 -19.931 1.00 55.62 190 ASN A N 1
ATOM 1472 C CA . ASN A 1 190 ? -5.638 -1.127 -19.086 1.00 55.62 190 ASN A CA 1
ATOM 1473 C C . ASN A 1 190 ? -5.063 0.294 -19.091 1.00 55.62 190 ASN A C 1
ATOM 1475 O O . ASN A 1 190 ? -4.639 0.809 -20.124 1.00 55.62 190 ASN A O 1
ATOM 1479 N N . VAL A 1 191 ? -4.983 0.914 -17.909 1.00 66.31 191 VAL A N 1
ATOM 1480 C CA . VAL A 1 191 ? -4.333 2.224 -17.739 1.00 66.31 191 VAL A CA 1
ATOM 1481 C C . VAL A 1 191 ? -2.907 2.028 -17.231 1.00 66.31 191 VAL A C 1
ATOM 1483 O O . VAL A 1 191 ? -2.680 1.401 -16.194 1.00 66.31 191 VAL A O 1
ATOM 1486 N N . ARG A 1 192 ? -1.942 2.611 -17.950 1.00 65.50 192 ARG A N 1
ATOM 1487 C CA . ARG A 1 192 ? -0.513 2.544 -17.628 1.00 65.50 192 ARG A CA 1
ATOM 1488 C C . ARG A 1 192 ? -0.084 3.725 -16.763 1.00 65.50 192 ARG A C 1
ATOM 1490 O O . ARG A 1 192 ? -0.148 4.871 -17.204 1.00 65.50 192 ARG A O 1
ATOM 1497 N N . TRP A 1 193 ? 0.469 3.433 -15.588 1.00 68.94 193 TRP A N 1
ATOM 1498 C CA . TRP A 1 193 ? 1.112 4.436 -14.736 1.00 68.94 193 TRP A CA 1
ATOM 1499 C C . TRP A 1 193 ? 2.608 4.150 -14.628 1.00 68.94 193 TRP A C 1
ATOM 1501 O O . TRP A 1 193 ? 3.021 3.102 -14.131 1.00 68.94 193 TRP A O 1
ATOM 1511 N N . ILE A 1 194 ? 3.425 5.086 -15.114 1.00 72.62 194 ILE A N 1
ATOM 1512 C CA . ILE A 1 194 ? 4.886 5.034 -15.001 1.00 72.62 194 ILE A CA 1
ATOM 1513 C C . ILE A 1 194 ? 5.316 6.119 -14.019 1.00 72.62 194 ILE A C 1
ATOM 1515 O O . ILE A 1 194 ? 5.208 7.308 -14.327 1.00 72.62 194 ILE A O 1
ATOM 1519 N N . SER A 1 195 ? 5.838 5.719 -12.863 1.00 59.44 195 SER A N 1
ATOM 1520 C CA . SER A 1 195 ? 6.477 6.662 -11.945 1.00 59.44 195 SER A CA 1
ATOM 1521 C C . SER A 1 195 ? 7.818 7.107 -12.532 1.00 59.44 195 SER A C 1
ATOM 1523 O O . SER A 1 195 ? 8.700 6.279 -12.771 1.00 59.44 195 SER A O 1
ATOM 1525 N N . ARG A 1 196 ? 7.995 8.413 -12.773 1.00 53.97 196 ARG A N 1
ATOM 1526 C CA . ARG A 1 196 ? 9.326 8.987 -13.029 1.00 53.97 196 ARG A CA 1
ATOM 1527 C C . ARG A 1 196 ? 10.011 9.220 -11.683 1.00 53.97 196 ARG A C 1
ATOM 1529 O O . ARG A 1 196 ? 9.415 9.846 -10.809 1.00 53.97 196 ARG A O 1
ATOM 1536 N N . ALA A 1 197 ? 11.212 8.669 -11.530 1.00 50.53 197 ALA A N 1
ATOM 1537 C CA . ALA A 1 197 ? 12.081 8.887 -10.375 1.00 50.53 197 ALA A CA 1
ATOM 1538 C C . ALA A 1 197 ? 12.901 10.170 -10.537 1.00 50.53 197 ALA A C 1
ATOM 1540 O O . ALA A 1 197 ? 13.229 10.502 -11.700 1.00 50.53 197 ALA A O 1
#

Sequence (197 aa):
VHGGGAPCSRGGRRRAILARGPARERRPCNRSLPHLHPSSPPAPNAESGPWALLCKIEIKMNQEMKKNAECLQSQDTLAMSMLQETLFDNLCLTSQAVLERAQKQGRSKCPRCHGSRMFYCYSCYVPVETVPVESIPIVKLPLKIDIIKHPNETDGKSTAVHAKLLASEDVTIYTYPCIPDYEETQHEQNVRWISRA

Secondary structure (DSSP, 8-state):
---PPPP-------------PPP---------PPP-PPPPPPPPP----HHHHHHHHHHHHHHHHHHHHHHHHHHHHHHHHHHHHHHHTTS-PPP-HHHHHHHHH--EE-TTT--EESSEETTTTEE-TTS-GGGSPP---SSEEEEEE-TTS-GGG-THHHHHHHSTTTEEEEETT------GGGTTTEEEEE---

pLDDT: mean 71.41, std 22.12, range [30.47, 97.38]

Foldseek 3Di:
DDDDDDDPDDDDDDDDDDDDDDDDDDDDPPDDDDDDDDDDDDDDDDDDDPVVVVVVVVVVVVVVVVVVVVVVCVVVVVVCVVVVCVVCVPPPDDDPVLLVQLVVVAWAAAPPPGDTDRAADLVVLGGGPSHDLVPAAADADPAAEEEEEEPPDDSVPDCLSVCCNRHVPRYDYHYPPDDDDDDPPPPPGYDYHYDDD